Protein AF-A0AA88XKW1-F1 (afdb_monomer)

Secondary structure (DSSP, 8-state):
--TTTTT-----HHHHHHHHHHHHHHHHHHHT--S--SSSHHHHHHHHTT---HHHHHHHHHHHHHHHHHTT--TTS-HHHH--PPPPP---PPPPBTTB----TT-----S--GGGHHHHHHHHHTTHHHHHHHHHHHHT--SS---HHHHHHHHHHHHHHHHHHHH-------------GGG--TT--HHHHHHHHHHHHHHHHHHH---HHHHHHHHHHHHHHHHHHHHHHHHHHHHHHHHHHHHHHH-HHHHHHHHHHHHTTTTS----------

Organism: Pinctada imbricata (NCBI:txid66713)

Mean predicted aligned error: 20.84 Å

Radius of gyration: 34.59 Å; Cα contacts (8 Å, |Δi|>4): 105; chains: 1; bounding box: 61×64×106 Å

Structure (mmCIF, N/CA/C/O backbone):
data_AF-A0AA88XKW1-F1
#
_entry.id   AF-A0AA88XKW1-F1
#
loop_
_atom_site.group_PDB
_atom_site.id
_atom_site.type_symbol
_atom_site.label_atom_id
_atom_site.label_alt_id
_atom_site.label_comp_id
_atom_site.label_asym_id
_atom_site.label_entity_id
_atom_site.label_seq_id
_atom_site.pdbx_PDB_ins_code
_atom_site.Cartn_x
_atom_site.Cartn_y
_atom_site.Cartn_z
_atom_site.occupancy
_atom_site.B_iso_or_equiv
_atom_site.auth_seq_id
_atom_site.auth_comp_id
_atom_site.auth_asym_id
_atom_site.auth_atom_id
_atom_site.pdbx_PDB_model_num
ATOM 1 N N . MET A 1 1 ? -27.381 -17.416 17.153 1.00 61.06 1 MET A N 1
ATOM 2 C CA . MET A 1 1 ? -26.292 -16.484 16.759 1.00 61.06 1 MET A CA 1
ATOM 3 C C . MET A 1 1 ? -25.516 -16.943 15.525 1.00 61.06 1 MET A C 1
ATOM 5 O O . MET A 1 1 ? -24.968 -16.094 14.838 1.00 61.06 1 MET A O 1
ATOM 9 N N . GLU A 1 2 ? -25.459 -18.240 15.216 1.00 68.75 2 GLU A N 1
ATOM 10 C CA . GLU A 1 2 ? -24.625 -18.753 14.113 1.00 68.75 2 GLU A CA 1
ATOM 11 C C . GLU A 1 2 ? -25.193 -18.480 12.718 1.00 68.75 2 GLU A C 1
ATOM 13 O O . GLU A 1 2 ? -24.442 -18.118 11.818 1.00 68.75 2 GLU A O 1
ATOM 18 N N . TYR A 1 3 ? -26.519 -18.525 12.567 1.00 69.31 3 TYR A N 1
ATOM 19 C CA . TYR A 1 3 ? -27.210 -18.281 11.295 1.00 69.31 3 TYR A CA 1
ATOM 20 C C . TYR A 1 3 ? -26.879 -16.931 10.636 1.00 69.31 3 TYR A C 1
ATOM 22 O O . TYR A 1 3 ? -26.820 -16.841 9.416 1.00 69.31 3 TYR A O 1
ATOM 30 N N . GLY A 1 4 ? -26.626 -15.885 11.428 1.00 74.25 4 GLY A N 1
ATOM 31 C CA . GLY A 1 4 ? -26.275 -14.555 10.915 1.00 74.25 4 GLY A CA 1
ATOM 32 C C . GLY A 1 4 ? -24.773 -14.280 10.851 1.00 74.25 4 GLY A C 1
ATOM 33 O O . GLY A 1 4 ? -24.372 -13.210 10.402 1.00 74.25 4 GLY A O 1
ATOM 34 N N . ALA A 1 5 ? -23.926 -15.204 11.314 1.00 80.12 5 ALA A N 1
ATOM 35 C CA . ALA A 1 5 ? -22.510 -14.921 11.545 1.00 80.12 5 ALA A CA 1
ATOM 36 C C . ALA A 1 5 ? -21.686 -14.786 10.250 1.00 80.12 5 ALA A C 1
ATOM 38 O O . ALA A 1 5 ? -20.624 -14.161 10.248 1.00 80.12 5 ALA A O 1
ATOM 39 N N . THR A 1 6 ? -22.175 -15.345 9.141 1.00 79.56 6 THR A N 1
ATOM 40 C CA . THR A 1 6 ? -21.568 -15.191 7.812 1.00 79.56 6 THR A CA 1
ATOM 41 C C . THR A 1 6 ? -21.809 -13.801 7.226 1.00 79.56 6 THR A C 1
ATOM 43 O O . THR A 1 6 ? -20.896 -13.231 6.626 1.00 79.56 6 THR A O 1
ATOM 46 N N . ILE A 1 7 ? -23.005 -13.244 7.448 1.00 79.88 7 ILE A N 1
ATOM 47 C CA . ILE A 1 7 ? -23.429 -11.919 6.974 1.00 79.88 7 ILE A CA 1
ATOM 48 C C . ILE A 1 7 ? -22.860 -10.830 7.887 1.00 79.88 7 ILE A C 1
ATOM 50 O O . ILE A 1 7 ? -22.272 -9.855 7.422 1.00 79.88 7 ILE A O 1
ATOM 54 N N . TRP A 1 8 ? -22.993 -11.015 9.201 1.00 79.81 8 TRP A N 1
ATOM 55 C CA . TRP A 1 8 ? -22.565 -10.056 10.208 1.00 79.81 8 TRP A CA 1
ATOM 56 C C . TRP A 1 8 ? -21.315 -10.551 10.933 1.00 79.81 8 TRP A C 1
ATOM 58 O O . TRP A 1 8 ? -21.381 -11.159 12.005 1.00 79.81 8 TRP A O 1
ATOM 68 N N . ASN A 1 9 ? -20.151 -10.274 10.338 1.00 76.62 9 ASN A N 1
ATOM 69 C CA . ASN A 1 9 ? -18.878 -10.499 11.010 1.00 76.62 9 ASN A CA 1
ATOM 70 C C . ASN A 1 9 ? -18.223 -9.176 11.414 1.00 76.62 9 ASN A C 1
ATOM 72 O O . ASN A 1 9 ? -17.876 -8.342 10.575 1.00 76.62 9 ASN A O 1
ATOM 76 N N . LEU A 1 10 ? -18.037 -9.020 12.718 1.00 80.81 10 LEU A N 1
ATOM 77 C CA . LEU A 1 10 ? -17.364 -7.885 13.326 1.00 80.81 10 LEU A CA 1
ATOM 78 C C . LEU A 1 10 ? -15.866 -7.963 13.025 1.00 80.81 10 LEU A C 1
ATOM 80 O O . LEU A 1 10 ? -15.244 -9.005 13.202 1.00 80.81 10 LEU A O 1
ATOM 84 N N . TYR A 1 11 ? -15.286 -6.854 12.576 1.00 80.31 11 TYR A N 1
ATOM 85 C CA . TYR A 1 11 ? -13.862 -6.783 12.234 1.00 80.31 11 TYR A CA 1
ATOM 86 C C . TYR A 1 11 ? -12.989 -6.302 13.402 1.00 80.31 11 TYR A C 1
ATOM 88 O O . TYR A 1 11 ? -11.776 -6.506 13.394 1.00 80.31 11 TYR A O 1
ATOM 96 N N . LEU A 1 12 ? -13.583 -5.633 14.396 1.00 88.19 12 LEU A N 1
ATOM 97 C CA . LEU A 1 12 ? -12.867 -5.097 15.549 1.00 88.19 12 LEU A CA 1
ATOM 98 C C . LEU A 1 12 ? -12.678 -6.177 16.612 1.00 88.19 12 LEU A C 1
ATOM 100 O O . LEU A 1 12 ? -13.650 -6.747 17.110 1.00 88.19 12 LEU A O 1
ATOM 104 N N . LYS A 1 13 ? -11.424 -6.380 17.031 1.00 87.31 13 LYS A N 1
ATOM 105 C CA . LYS A 1 13 ? -11.063 -7.347 18.077 1.00 87.31 13 LYS A CA 1
ATOM 106 C C . LYS A 1 13 ? -11.846 -7.127 19.377 1.00 87.31 13 LYS A C 1
ATOM 108 O O . LYS A 1 13 ? -12.327 -8.085 19.968 1.00 87.31 13 LYS A O 1
ATOM 113 N N . GLY A 1 14 ? -12.057 -5.870 19.770 1.00 89.88 14 GLY A N 1
ATOM 114 C CA . GLY A 1 14 ? -12.808 -5.540 20.985 1.00 89.88 14 GLY A CA 1
ATOM 115 C C . GLY A 1 14 ? -14.266 -6.012 20.961 1.00 89.88 14 GLY A C 1
ATOM 116 O O . GLY A 1 14 ? -14.783 -6.444 21.988 1.00 89.88 14 GLY A O 1
ATOM 117 N N . ASP A 1 15 ? -14.933 -5.983 19.805 1.00 87.25 15 ASP A N 1
ATOM 118 C CA . ASP A 1 15 ? -16.321 -6.450 19.703 1.00 87.25 15 ASP A CA 1
ATOM 119 C C . ASP A 1 15 ? -16.406 -7.976 19.612 1.00 87.25 15 ASP A C 1
ATOM 121 O O . ASP A 1 15 ? -17.321 -8.576 20.178 1.00 87.25 15 ASP A O 1
ATOM 125 N N . ILE A 1 16 ? -15.410 -8.614 18.988 1.00 87.19 16 ILE A N 1
ATOM 126 C CA . ILE A 1 16 ? -15.243 -10.073 19.019 1.00 87.19 16 ILE A CA 1
ATOM 127 C C . ILE A 1 16 ? -15.091 -10.544 20.471 1.00 87.19 16 ILE A C 1
ATOM 129 O O . ILE A 1 16 ? -15.828 -11.421 20.914 1.00 87.19 16 ILE A O 1
ATOM 133 N N . GLU A 1 17 ? -14.216 -9.903 21.248 1.00 89.12 17 GLU A N 1
ATOM 134 C CA . GLU A 1 17 ? -13.997 -10.231 22.661 1.00 89.12 17 GLU A CA 1
ATOM 135 C C . GLU A 1 17 ? -15.257 -10.045 23.519 1.00 89.12 17 GLU A C 1
ATOM 137 O O . GLU A 1 17 ? -15.500 -10.830 24.438 1.00 89.12 17 GLU A O 1
ATOM 142 N N . LYS A 1 18 ? -16.091 -9.034 23.238 1.00 90.25 18 LYS A N 1
ATOM 143 C CA . LYS A 1 18 ? -17.381 -8.858 23.931 1.00 90.25 18 LYS A CA 1
ATOM 144 C C . LYS A 1 18 ? -18.318 -10.036 23.676 1.00 90.25 18 LYS A C 1
ATOM 146 O O . LYS A 1 18 ? -18.918 -10.541 24.624 1.00 90.25 18 LYS A O 1
ATOM 151 N N . LEU A 1 19 ? -18.431 -10.488 22.427 1.00 88.94 19 LEU A N 1
ATOM 152 C CA . LEU A 1 19 ? -19.257 -11.651 22.095 1.00 88.94 19 LEU A CA 1
ATOM 153 C C . LEU A 1 19 ? -18.695 -12.935 22.711 1.00 88.94 19 LEU A C 1
ATOM 155 O O . LEU A 1 19 ? -19.454 -13.729 23.268 1.00 88.94 19 LEU A O 1
ATOM 159 N N . GLU A 1 20 ? -17.374 -13.096 22.701 1.00 89.38 20 GLU A N 1
ATOM 160 C CA . GLU A 1 20 ? -16.694 -14.227 23.330 1.00 89.38 20 GLU A CA 1
ATOM 161 C C . GLU A 1 20 ? -16.963 -14.286 24.839 1.00 89.38 20 GLU A C 1
ATOM 163 O O . GLU A 1 20 ? -17.198 -15.353 25.406 1.00 89.38 20 GLU A O 1
ATOM 168 N N . LYS A 1 21 ? -17.003 -13.126 25.509 1.00 90.06 21 LYS A N 1
ATOM 169 C CA . LYS A 1 21 ? -17.357 -13.030 26.934 1.00 90.06 21 LYS A CA 1
ATOM 170 C C . LYS A 1 21 ? -18.779 -13.511 27.214 1.00 90.06 21 LYS A C 1
ATOM 172 O O . LYS A 1 21 ? -18.994 -14.137 28.250 1.00 90.06 21 LYS A O 1
ATOM 177 N N . ILE A 1 22 ? -19.736 -13.252 26.322 1.00 90.50 22 ILE A N 1
ATOM 178 C CA . ILE A 1 22 ? -21.114 -13.750 26.468 1.00 90.50 22 ILE A CA 1
ATOM 179 C C . ILE A 1 22 ? -21.129 -15.280 26.368 1.00 90.50 22 ILE A C 1
ATOM 181 O O . ILE A 1 22 ? -21.725 -15.940 27.216 1.00 90.50 22 ILE A O 1
ATOM 185 N N . GLN A 1 23 ? -20.407 -15.854 25.401 1.00 89.00 23 GLN A N 1
ATOM 186 C CA . GLN A 1 23 ? -20.296 -17.312 25.263 1.00 89.00 23 GLN A CA 1
ATOM 187 C C . GLN A 1 23 ? -19.603 -17.958 26.464 1.00 89.00 23 GLN A C 1
ATOM 189 O O . GLN A 1 23 ? -20.076 -18.963 26.983 1.00 89.00 23 GLN A O 1
ATOM 194 N N . ASN A 1 24 ? -18.548 -17.331 26.984 1.00 90.31 24 ASN A N 1
ATOM 195 C CA . ASN A 1 24 ? -17.873 -17.788 28.197 1.00 90.31 24 ASN A CA 1
ATOM 196 C C . ASN A 1 24 ? -18.794 -17.805 29.418 1.00 90.31 24 ASN A C 1
ATOM 198 O O . ASN A 1 24 ? -18.699 -18.707 30.247 1.00 90.31 24 ASN A O 1
ATOM 202 N N . ARG A 1 25 ? -19.702 -16.830 29.539 1.00 90.44 25 ARG A N 1
ATOM 203 C CA . ARG A 1 25 ? -20.718 -16.834 30.601 1.00 90.44 25 ARG A CA 1
ATOM 204 C C . ARG A 1 25 ? -21.699 -17.992 30.429 1.00 90.44 25 ARG A C 1
ATOM 206 O O . ARG A 1 25 ? -22.016 -18.639 31.419 1.00 90.44 25 ARG A O 1
ATOM 213 N N . ALA A 1 26 ? -22.121 -18.287 29.200 1.00 91.31 26 ALA A N 1
ATOM 214 C CA . ALA A 1 26 ? -22.990 -19.428 28.916 1.00 91.31 26 ALA A CA 1
ATOM 215 C C . ALA A 1 26 ? -22.309 -20.772 29.237 1.00 91.31 26 ALA A C 1
ATOM 217 O O . ALA A 1 26 ? -22.907 -21.622 29.885 1.00 91.31 26 ALA A O 1
ATOM 218 N N . ILE A 1 27 ? -21.032 -20.938 28.880 1.00 91.50 27 ILE A N 1
ATOM 219 C CA . ILE A 1 27 ? -20.244 -22.138 29.214 1.00 91.50 27 ILE A CA 1
ATOM 220 C C . ILE A 1 27 ? -20.159 -22.337 30.731 1.00 91.50 27 ILE A C 1
ATOM 222 O O . ILE A 1 27 ? -20.404 -23.432 31.236 1.00 91.50 27 ILE A O 1
ATOM 226 N N . ARG A 1 28 ? -19.872 -21.262 31.472 1.00 91.25 28 ARG A N 1
ATOM 227 C CA . ARG A 1 28 ? -19.850 -21.294 32.942 1.00 91.25 28 ARG A CA 1
ATOM 228 C C . ARG A 1 28 ? -21.207 -21.631 33.537 1.00 91.25 28 ARG A C 1
ATOM 230 O O . ARG A 1 28 ? -21.264 -22.369 34.514 1.00 91.25 28 ARG A O 1
ATOM 237 N N . PHE A 1 29 ? -22.278 -21.122 32.934 1.00 93.12 29 PHE A N 1
ATOM 238 C CA . PHE A 1 29 ? -23.638 -21.442 33.340 1.00 93.12 29 PHE A CA 1
ATOM 239 C C . PHE A 1 29 ? -23.932 -22.940 33.186 1.00 93.12 29 PHE A C 1
ATOM 241 O O . PHE A 1 29 ? -24.401 -23.569 34.131 1.00 93.12 29 PHE A O 1
ATOM 248 N N . ILE A 1 30 ? -23.560 -23.531 32.046 1.00 92.62 30 ILE A N 1
ATOM 249 C CA . ILE A 1 30 ? -23.731 -24.965 31.769 1.00 92.62 30 ILE A CA 1
ATOM 250 C C . ILE A 1 30 ? -22.926 -25.823 32.756 1.00 92.62 30 ILE A C 1
ATOM 252 O O . ILE A 1 30 ? -23.466 -26.755 33.346 1.00 92.62 30 ILE A O 1
ATOM 256 N N . LYS A 1 31 ? -21.646 -25.495 32.979 1.00 91.12 31 LYS A N 1
ATOM 257 C CA . LYS A 1 31 ? -20.762 -26.238 33.899 1.00 91.12 31 LYS A CA 1
ATOM 258 C C . LYS A 1 31 ? -20.988 -25.905 35.381 1.00 91.12 31 LYS A C 1
ATOM 260 O O . LYS A 1 31 ? -20.351 -26.512 36.235 1.00 91.12 31 LYS A O 1
ATOM 265 N N . LYS A 1 32 ? -21.882 -24.956 35.690 1.00 91.25 32 LYS A N 1
ATOM 266 C CA . LYS A 1 32 ? -22.181 -24.442 37.040 1.00 91.25 32 LYS A CA 1
ATOM 267 C C . LYS A 1 32 ? -20.948 -23.949 37.822 1.00 91.25 32 LYS A C 1
ATOM 269 O O . LYS A 1 32 ? -20.984 -23.893 39.050 1.00 91.25 32 LYS A O 1
ATOM 274 N N . ASP A 1 33 ? -19.878 -23.543 37.135 1.00 86.81 33 ASP A N 1
ATOM 275 C CA . ASP A 1 33 ? -18.658 -23.017 37.762 1.00 86.81 33 ASP A CA 1
ATOM 276 C C . ASP A 1 33 ? -18.509 -21.503 37.555 1.00 86.81 33 ASP A C 1
ATOM 278 O O . ASP A 1 33 ? -18.073 -20.994 36.511 1.00 86.81 33 ASP A O 1
ATOM 282 N N . TYR A 1 34 ? -18.833 -20.782 38.625 1.00 86.75 34 TYR A N 1
ATOM 283 C CA . TYR A 1 34 ? -18.784 -19.323 38.702 1.00 86.75 34 TYR A CA 1
ATOM 284 C C . TYR A 1 34 ? -17.605 -18.795 39.525 1.00 86.75 34 TYR A C 1
ATOM 286 O O . TYR A 1 34 ? -17.381 -17.583 39.562 1.00 86.75 34 TYR A O 1
ATOM 294 N N . LYS A 1 35 ? -16.867 -19.676 40.212 1.00 82.12 35 LYS A N 1
ATOM 295 C CA . LYS A 1 35 ? -15.844 -19.282 41.193 1.00 82.12 35 LYS A CA 1
ATOM 296 C C . LYS A 1 35 ? -14.444 -19.265 40.588 1.00 82.12 35 LYS A C 1
ATOM 298 O O . LYS A 1 35 ? -13.619 -18.451 41.000 1.00 82.12 35 LYS A O 1
ATOM 303 N N . SER A 1 36 ? -14.175 -20.101 39.587 1.00 81.12 36 SER A N 1
ATOM 304 C CA . SER A 1 36 ? -12.850 -20.188 38.970 1.00 81.12 36 SER A CA 1
ATOM 305 C C . SER A 1 36 ? -12.505 -18.932 38.149 1.00 81.12 36 SER A C 1
ATOM 307 O O . SER A 1 36 ? -12.990 -18.724 37.035 1.00 81.12 36 SER A O 1
ATOM 309 N N . ARG A 1 37 ? -11.647 -18.058 38.693 1.00 75.75 37 ARG A N 1
ATOM 310 C CA . ARG A 1 37 ? -11.187 -16.819 38.022 1.00 75.75 37 ARG A CA 1
ATOM 311 C C . ARG A 1 37 ? -9.784 -16.898 37.418 1.00 75.75 37 ARG A C 1
ATOM 313 O O . ARG A 1 37 ? -9.372 -15.959 36.743 1.00 75.75 37 ARG A O 1
ATOM 320 N N . ASN A 1 38 ? -9.079 -18.005 37.622 1.00 76.94 38 ASN A N 1
ATOM 321 C CA . ASN A 1 38 ? -7.738 -18.208 37.078 1.00 76.94 38 ASN A CA 1
ATOM 322 C C . ASN A 1 38 ? -7.776 -18.285 35.537 1.00 76.94 38 ASN A C 1
ATOM 324 O O . ASN A 1 38 ? -8.815 -18.634 34.975 1.00 76.94 38 ASN A O 1
ATOM 328 N N . PRO A 1 39 ? -6.682 -17.964 34.827 1.00 72.25 39 PRO A N 1
ATOM 329 C CA . PRO A 1 39 ? -6.566 -18.255 33.399 1.00 72.25 39 PRO A CA 1
ATOM 330 C C . PRO A 1 39 ? -6.519 -19.780 33.174 1.00 72.25 39 PRO A C 1
ATOM 332 O O . PRO A 1 39 ? -5.786 -20.474 33.870 1.00 72.25 39 PRO A O 1
ATOM 335 N N . GLY A 1 40 ? -7.315 -20.317 32.234 1.00 78.31 40 GLY A N 1
ATOM 336 C CA . GLY A 1 40 ? -7.318 -21.755 31.874 1.00 78.31 40 GLY A CA 1
ATOM 337 C C . GLY A 1 40 ? -8.605 -22.582 32.119 1.00 78.31 40 GLY A C 1
ATOM 338 O O . GLY A 1 40 ? -8.947 -23.395 31.259 1.00 78.31 40 GLY A O 1
ATOM 339 N N . PRO A 1 41 ? -9.408 -22.367 33.180 1.00 83.50 41 PRO A N 1
ATOM 340 C CA . PRO A 1 41 ? -10.642 -23.123 33.429 1.00 83.50 41 PRO A CA 1
ATOM 341 C C . PRO A 1 41 ? -11.664 -22.996 32.298 1.00 83.50 41 PRO A C 1
ATOM 343 O O . PRO A 1 41 ? -12.366 -23.939 31.966 1.00 83.50 41 PRO A O 1
ATOM 346 N N . ILE A 1 42 ? -11.735 -21.832 31.647 1.00 85.88 42 ILE A N 1
ATOM 347 C CA . ILE A 1 42 ? -12.662 -21.650 30.527 1.00 85.88 42 ILE A CA 1
ATOM 348 C C . ILE A 1 42 ? -12.251 -22.482 29.305 1.00 85.88 42 ILE A C 1
ATOM 350 O O . ILE A 1 42 ? -13.109 -22.949 28.563 1.00 85.88 42 ILE A O 1
ATOM 354 N N . THR A 1 43 ? -10.946 -22.681 29.092 1.00 87.25 43 THR A N 1
ATOM 355 C CA . THR A 1 43 ? -10.438 -23.476 27.971 1.00 87.25 43 THR A CA 1
ATOM 356 C C . THR A 1 43 ? -10.622 -24.969 28.206 1.00 87.25 43 THR A C 1
ATOM 358 O O . THR A 1 43 ? -10.928 -25.674 27.251 1.00 87.25 43 THR A O 1
ATOM 361 N N . SER A 1 44 ? -10.513 -25.452 29.451 1.00 88.62 44 SER A N 1
ATOM 362 C CA . SER A 1 44 ? -10.863 -26.840 29.775 1.00 88.62 44 SER A CA 1
ATOM 363 C C . SER A 1 44 ? -12.366 -27.068 29.639 1.00 88.62 44 SER A C 1
ATOM 365 O O . SER A 1 44 ? -12.769 -27.961 28.909 1.00 88.62 44 SER A O 1
ATOM 367 N N . MET A 1 45 ? -13.202 -26.180 30.195 1.00 90.62 45 MET A N 1
ATOM 368 C CA . MET A 1 45 ? -14.662 -26.281 30.059 1.00 90.62 45 MET A CA 1
ATOM 369 C C . MET A 1 45 ? -15.128 -26.302 28.601 1.00 90.62 45 MET A C 1
ATOM 371 O O . MET A 1 45 ? -16.090 -26.991 28.284 1.00 90.62 45 MET A O 1
ATOM 375 N N . ARG A 1 46 ? -14.463 -25.547 27.717 1.00 89.94 46 ARG A N 1
ATOM 376 C CA . ARG A 1 46 ? -14.738 -25.582 26.274 1.00 89.94 46 ARG A CA 1
ATOM 377 C C . ARG A 1 46 ? -14.405 -26.919 25.645 1.00 89.94 46 ARG A C 1
ATOM 379 O O . ARG A 1 46 ? -15.208 -27.401 24.857 1.00 89.94 46 ARG A O 1
ATOM 386 N N . LYS A 1 47 ? -13.239 -27.484 25.976 1.00 89.88 47 LYS A N 1
ATOM 387 C CA . LYS A 1 47 ? -12.826 -28.803 25.485 1.00 89.88 47 LYS A CA 1
ATOM 388 C C . LYS A 1 47 ? -13.794 -29.881 25.957 1.00 89.88 47 LYS A C 1
ATOM 390 O O . LYS A 1 47 ? -14.233 -30.675 25.143 1.00 89.88 47 LYS A O 1
ATOM 395 N N . ASP A 1 48 ? -14.205 -29.833 27.222 1.00 92.00 48 ASP A N 1
ATOM 396 C CA . ASP A 1 48 ? -15.173 -30.782 27.780 1.00 92.00 48 ASP A CA 1
ATOM 397 C C . ASP A 1 48 ? -16.572 -30.674 27.154 1.00 92.00 48 ASP A C 1
ATOM 399 O O . ASP A 1 48 ? -17.380 -31.584 27.302 1.00 92.00 48 ASP A O 1
ATOM 403 N N . LEU A 1 49 ? -16.911 -29.519 26.572 1.00 91.25 49 LEU A N 1
ATOM 404 C CA . LEU A 1 49 ? -18.174 -29.291 25.863 1.00 91.25 49 LEU A CA 1
ATOM 405 C C . LEU A 1 49 ? -18.024 -29.447 24.345 1.00 91.25 49 LEU A C 1
ATOM 407 O O . LEU A 1 49 ? -18.998 -29.216 23.634 1.00 91.25 49 LEU A O 1
ATOM 411 N N . GLU A 1 50 ? -16.822 -29.768 23.855 1.00 90.75 50 GLU A N 1
ATOM 412 C CA . GLU A 1 50 ? -16.495 -29.838 22.424 1.00 90.75 50 GLU A CA 1
ATOM 413 C C . GLU A 1 50 ? -16.882 -28.554 21.665 1.00 90.75 50 GLU A C 1
ATOM 415 O O . GLU A 1 50 ? -17.280 -28.562 20.502 1.00 90.75 50 GLU A O 1
ATOM 420 N N . THR A 1 51 ? -16.784 -27.407 22.346 1.00 87.44 51 THR A N 1
ATOM 421 C CA . THR A 1 51 ? -17.130 -26.104 21.771 1.00 87.44 51 THR A CA 1
ATOM 422 C C . THR A 1 51 ? -15.885 -25.334 21.359 1.00 87.44 51 THR A C 1
ATOM 424 O O . THR A 1 51 ? -15.158 -24.802 22.207 1.00 87.44 51 THR A O 1
ATOM 427 N N . ASP A 1 52 ? -15.699 -25.194 20.052 1.00 87.81 52 ASP A N 1
ATOM 428 C CA . ASP A 1 52 ? -14.644 -24.361 19.481 1.00 87.81 52 ASP A CA 1
ATOM 429 C C . ASP A 1 52 ? -14.858 -22.860 19.778 1.00 87.81 52 ASP A C 1
ATOM 431 O O . ASP A 1 52 ? -15.998 -22.390 19.949 1.00 87.81 52 ASP A O 1
ATOM 435 N N . PRO A 1 53 ? -13.778 -22.056 19.797 1.00 87.62 53 PRO A N 1
ATOM 436 C CA . PRO A 1 53 ? -13.862 -20.602 19.854 1.00 87.62 53 PRO A CA 1
ATOM 437 C C . PRO A 1 53 ? -14.790 -20.010 18.791 1.00 87.62 53 PRO A C 1
ATOM 439 O O . PRO A 1 53 ? -14.893 -20.509 17.669 1.00 87.62 53 PRO A O 1
ATOM 442 N N . LEU A 1 54 ? -15.455 -18.897 19.117 1.00 86.50 54 LEU A N 1
ATOM 443 C CA . LEU A 1 54 ? -16.388 -18.253 18.184 1.00 86.50 54 LEU A CA 1
ATOM 444 C C . LEU A 1 54 ? -15.721 -17.864 16.867 1.00 86.50 54 LEU A C 1
ATOM 446 O O . LEU A 1 54 ? -16.347 -17.940 15.813 1.00 86.50 54 LEU A O 1
ATOM 450 N N . GLU A 1 55 ? -14.472 -17.415 16.931 1.00 86.19 55 GLU A N 1
ATOM 451 C CA . GLU A 1 55 ? -13.705 -17.010 15.758 1.00 86.19 55 GLU A CA 1
ATOM 452 C C . GLU A 1 55 ? -13.466 -18.183 14.801 1.00 86.19 55 GLU A C 1
ATOM 454 O O . GLU A 1 55 ? -13.697 -18.051 13.596 1.00 86.19 55 GLU A O 1
ATOM 459 N N . GLU A 1 56 ? -13.090 -19.344 15.335 1.00 88.50 56 GLU A N 1
ATOM 460 C CA . GLU A 1 56 ? -12.866 -20.563 14.555 1.00 88.50 56 GLU A CA 1
ATOM 461 C C . GLU A 1 56 ? -14.170 -21.037 13.918 1.00 88.50 56 GLU A C 1
ATOM 463 O O . GLU A 1 56 ? -14.245 -21.168 12.696 1.00 88.50 56 GLU A O 1
ATOM 468 N N . ARG A 1 57 ? -15.252 -21.135 14.700 1.00 88.50 57 ARG A N 1
ATOM 469 C CA . ARG A 1 57 ? -16.578 -21.511 14.179 1.00 88.50 57 ARG A CA 1
ATOM 470 C C . ARG A 1 57 ? -17.061 -20.567 13.080 1.00 88.50 57 ARG A C 1
ATOM 472 O O . ARG A 1 57 ? -17.595 -21.005 12.063 1.00 88.50 57 ARG A O 1
ATOM 479 N N . ARG A 1 58 ? -16.835 -19.259 13.231 1.00 88.00 58 ARG A N 1
ATOM 480 C CA . ARG A 1 58 ? -17.167 -18.256 12.202 1.00 88.00 58 ARG A CA 1
ATOM 481 C C . ARG A 1 58 ? -16.321 -18.399 10.946 1.00 88.00 58 ARG A C 1
ATOM 483 O O . ARG A 1 58 ? -16.824 -18.163 9.846 1.00 88.00 58 ARG A O 1
ATOM 490 N N . THR A 1 59 ? -15.054 -18.757 11.103 1.00 89.50 59 THR A N 1
ATOM 491 C CA . THR A 1 59 ? -14.147 -19.017 9.984 1.00 89.50 59 THR A CA 1
ATOM 492 C C . THR A 1 59 ? -14.611 -20.242 9.205 1.00 89.50 59 THR A C 1
ATOM 494 O O . THR A 1 59 ? -14.782 -20.148 7.989 1.00 89.50 59 THR A O 1
ATOM 497 N N . SER A 1 60 ? -14.948 -21.330 9.900 1.00 91.50 60 SER A N 1
ATOM 498 C CA . SER A 1 60 ? -15.525 -22.534 9.297 1.00 91.50 60 SER A CA 1
ATOM 499 C C . SER A 1 60 ? -16.833 -22.231 8.566 1.00 91.50 60 SER A C 1
ATOM 501 O O . SER A 1 60 ? -16.975 -22.575 7.396 1.00 91.50 60 SER A O 1
ATOM 503 N N . LEU A 1 61 ? -17.760 -21.493 9.187 1.00 90.69 61 LEU A N 1
ATOM 504 C CA . LEU A 1 61 ? -19.025 -21.101 8.549 1.00 90.69 61 LEU A CA 1
ATOM 505 C C . LEU A 1 61 ? -18.819 -20.269 7.277 1.00 90.69 61 LEU A C 1
ATOM 507 O O . LEU A 1 61 ? -19.524 -20.463 6.287 1.00 90.69 61 LEU A O 1
ATOM 511 N N . ARG A 1 62 ? -17.851 -19.346 7.278 1.00 90.50 62 ARG A N 1
ATOM 512 C CA . ARG A 1 62 ? -17.503 -18.555 6.087 1.00 90.50 62 ARG A CA 1
ATOM 513 C C . ARG A 1 62 ? -16.924 -19.415 4.974 1.00 90.50 62 ARG A C 1
ATOM 515 O O . ARG A 1 62 ? -17.272 -19.198 3.817 1.00 90.50 62 ARG A O 1
ATOM 522 N N . LEU A 1 63 ? -16.063 -20.367 5.319 1.00 91.75 63 LEU A N 1
ATOM 523 C CA . LEU A 1 63 ? -15.468 -21.287 4.358 1.00 91.75 63 LEU A CA 1
ATOM 524 C C . LEU A 1 63 ? -16.534 -22.198 3.739 1.00 91.75 63 LEU A C 1
ATOM 526 O O . LEU A 1 63 ? -16.596 -22.324 2.520 1.00 91.75 63 LEU A O 1
ATOM 530 N N . ILE A 1 64 ? -17.433 -22.739 4.564 1.00 92.38 64 ILE A N 1
ATOM 531 C CA . ILE A 1 64 ? -18.581 -23.534 4.112 1.00 92.38 64 ILE A CA 1
ATOM 532 C C . ILE A 1 64 ? -19.476 -22.706 3.186 1.00 92.38 64 ILE A C 1
ATOM 534 O O . ILE A 1 64 ? -19.878 -23.192 2.133 1.00 92.38 64 ILE A O 1
ATOM 538 N N . LEU A 1 65 ? -19.779 -21.451 3.539 1.00 91.00 65 LEU A N 1
ATOM 539 C CA . LEU A 1 65 ? -20.566 -20.575 2.671 1.00 91.00 65 LEU A CA 1
ATOM 540 C C . LEU A 1 65 ? -19.858 -20.334 1.335 1.00 91.00 65 LEU A C 1
ATOM 542 O O . LEU A 1 65 ? -20.493 -20.439 0.293 1.00 91.00 65 LEU A O 1
ATOM 546 N N . MET A 1 66 ? -18.557 -20.036 1.354 1.00 90.38 66 MET A N 1
ATOM 547 C CA . MET A 1 66 ? -17.775 -19.826 0.136 1.00 90.38 66 MET A CA 1
ATOM 548 C C . MET A 1 66 ? -17.792 -21.066 -0.763 1.00 90.38 66 MET A C 1
ATOM 550 O O . MET A 1 66 ? -18.016 -20.929 -1.961 1.00 90.38 66 MET A O 1
ATOM 554 N N . TYR A 1 67 ? -17.612 -22.257 -0.191 1.00 92.94 67 TYR A N 1
ATOM 555 C CA . TYR A 1 67 ? -17.716 -23.521 -0.918 1.00 92.94 67 TYR A CA 1
ATOM 556 C C . TYR A 1 67 ? -19.098 -23.686 -1.561 1.00 92.94 67 TYR A C 1
ATOM 558 O O . TYR A 1 67 ? -19.198 -23.876 -2.769 1.00 92.94 67 TYR A O 1
ATOM 566 N N . LYS A 1 68 ? -20.174 -23.498 -0.787 1.00 92.38 68 LYS A N 1
ATOM 567 C CA . LYS A 1 68 ? -21.549 -23.581 -1.302 1.00 92.38 68 LYS A CA 1
ATOM 568 C C . LYS A 1 68 ? -21.840 -22.559 -2.402 1.00 92.38 68 LYS A C 1
ATOM 570 O O . LYS A 1 68 ? -22.602 -22.860 -3.313 1.00 92.38 68 LYS A O 1
ATOM 575 N N . VAL A 1 69 ? -21.256 -21.362 -2.317 1.00 92.25 69 VAL A N 1
ATOM 576 C CA . VAL A 1 69 ? -21.339 -20.357 -3.383 1.00 92.25 69 VAL A CA 1
ATOM 577 C C . VAL A 1 69 ? -20.654 -20.886 -4.636 1.00 92.25 69 VAL A C 1
ATOM 579 O O . VAL A 1 69 ? -21.301 -20.921 -5.670 1.00 92.25 69 VAL A O 1
ATOM 582 N N . VAL A 1 70 ? -19.398 -21.341 -4.546 1.00 91.06 70 VAL A N 1
ATOM 583 C CA . VAL A 1 70 ? -18.617 -21.850 -5.692 1.00 91.06 70 VAL A CA 1
ATOM 584 C C . VAL A 1 70 ? -19.319 -23.008 -6.404 1.00 91.06 70 VAL A C 1
ATOM 586 O O . VAL A 1 70 ? -19.391 -22.991 -7.629 1.00 91.06 70 VAL A O 1
ATOM 589 N N . GLU A 1 71 ? -19.884 -23.951 -5.652 1.00 91.62 71 GLU A N 1
ATOM 590 C CA . GLU A 1 71 ? -20.647 -25.090 -6.191 1.00 91.62 71 GLU A CA 1
ATOM 591 C C . GLU A 1 71 ? -22.043 -24.703 -6.716 1.00 91.62 71 GLU A C 1
ATOM 593 O O . GLU A 1 71 ? -22.769 -25.539 -7.245 1.00 91.62 71 GLU A O 1
ATOM 598 N N . GLY A 1 72 ? -22.468 -23.446 -6.554 1.00 88.81 72 GLY A N 1
ATOM 599 C CA . GLY A 1 72 ? -23.785 -22.984 -6.999 1.00 88.81 72 GLY A CA 1
ATOM 600 C C . GLY A 1 72 ? -24.957 -23.476 -6.140 1.00 88.81 72 GLY A C 1
ATOM 601 O O . GLY A 1 72 ? -26.109 -23.312 -6.531 1.00 88.81 72 GLY A O 1
ATOM 602 N N . LEU A 1 73 ? -24.697 -24.018 -4.945 1.00 91.44 73 LEU A N 1
ATOM 603 C CA . LEU A 1 73 ? -25.722 -24.484 -3.996 1.00 91.44 73 LEU A CA 1
ATOM 604 C C . LEU A 1 73 ? -26.505 -23.333 -3.339 1.00 91.44 73 LEU A C 1
ATOM 606 O O . LEU A 1 73 ? -27.487 -23.566 -2.635 1.00 91.44 73 LEU A O 1
ATOM 610 N N . VAL A 1 74 ? -26.060 -22.088 -3.530 1.00 89.44 74 VAL A N 1
ATOM 611 C CA . VAL A 1 74 ? -26.735 -20.877 -3.048 1.00 89.44 74 VAL A CA 1
ATOM 612 C C . VAL A 1 74 ? -27.149 -20.027 -4.254 1.00 89.44 74 VAL A C 1
ATOM 614 O O . VAL A 1 74 ? -26.377 -19.170 -4.685 1.00 89.44 74 VAL A O 1
ATOM 617 N N . PRO A 1 75 ? -28.365 -20.219 -4.804 1.00 85.12 75 PRO A N 1
ATOM 618 C CA . PRO A 1 75 ? -28.795 -19.544 -6.033 1.00 85.12 75 PRO A CA 1
ATOM 619 C C . PRO A 1 75 ? -28.886 -18.017 -5.887 1.00 85.12 75 PRO A C 1
ATOM 621 O O . PRO A 1 75 ? -28.749 -17.287 -6.864 1.00 85.12 75 PRO A O 1
ATOM 624 N N . SER A 1 76 ? -29.060 -17.514 -4.661 1.00 86.88 76 SER A N 1
ATOM 625 C CA . SER A 1 76 ? -29.080 -16.078 -4.363 1.00 86.88 76 SER A CA 1
ATOM 626 C C . SER A 1 76 ? -27.705 -15.400 -4.443 1.00 86.88 76 SER A C 1
ATOM 628 O O . SER A 1 76 ? -27.633 -14.172 -4.444 1.00 86.88 76 SER A O 1
ATOM 630 N N . LEU A 1 77 ? -26.611 -16.168 -4.515 1.00 87.38 77 LEU A N 1
ATOM 631 C CA . LEU A 1 77 ? -25.238 -15.666 -4.563 1.00 87.38 77 LEU A CA 1
ATOM 632 C C . LEU A 1 77 ? -24.484 -16.268 -5.762 1.00 87.38 77 LEU A C 1
ATOM 634 O O . LEU A 1 77 ? -23.703 -17.202 -5.582 1.00 87.38 77 LEU A O 1
ATOM 638 N N . PRO A 1 78 ? -24.668 -15.743 -6.988 1.00 86.94 78 PRO A N 1
ATOM 639 C CA . PRO A 1 78 ? -23.974 -16.275 -8.155 1.00 86.94 78 PRO A CA 1
ATOM 640 C C . PRO A 1 78 ? -22.442 -16.103 -8.043 1.00 86.94 78 PRO A C 1
ATOM 642 O O . PRO A 1 78 ? -21.966 -14.995 -7.776 1.00 86.94 78 PRO A O 1
ATOM 645 N N . PRO A 1 79 ? -21.629 -17.151 -8.300 1.00 86.81 79 PRO A N 1
ATOM 646 C CA . PRO A 1 79 ? -20.166 -17.078 -8.224 1.00 86.81 79 PRO A CA 1
ATOM 647 C C . PRO A 1 79 ? -19.580 -15.927 -9.033 1.00 86.81 79 PRO A C 1
ATOM 649 O O . PRO A 1 79 ? -18.759 -15.165 -8.534 1.00 86.81 79 PRO A O 1
ATOM 652 N N . ASN A 1 80 ? -20.044 -15.763 -10.271 1.00 85.12 80 ASN A N 1
ATOM 653 C CA . ASN A 1 80 ? -19.456 -14.832 -11.231 1.00 85.12 80 ASN A CA 1
ATOM 654 C C . ASN A 1 80 ? -19.670 -13.353 -10.867 1.00 85.12 80 ASN A C 1
ATOM 656 O O . ASN A 1 80 ? -18.916 -12.501 -11.336 1.00 85.12 80 ASN A O 1
ATOM 660 N N . SER A 1 81 ? -20.665 -13.021 -10.034 1.00 87.44 81 SER A N 1
ATOM 661 C CA . SER A 1 81 ? -20.882 -11.636 -9.591 1.00 87.44 81 SER A CA 1
ATOM 662 C C . SER A 1 81 ? -19.981 -11.245 -8.419 1.00 87.44 81 SER A C 1
ATOM 664 O O . SER A 1 81 ? -19.613 -10.075 -8.295 1.00 87.44 81 SER A O 1
ATOM 666 N N . PHE A 1 82 ? -19.608 -12.203 -7.565 1.00 83.38 82 PHE A N 1
ATOM 667 C CA . PHE A 1 82 ? -18.901 -11.932 -6.308 1.00 83.38 82 PHE A CA 1
ATOM 668 C C . PHE A 1 82 ? -17.455 -12.438 -6.283 1.00 83.38 82 PHE A C 1
ATOM 670 O O . PHE A 1 82 ? -16.602 -11.826 -5.636 1.00 83.38 82 PHE A O 1
ATOM 677 N N . LEU A 1 83 ? -17.151 -13.518 -6.998 1.00 87.75 83 LEU A N 1
ATOM 678 C CA . LEU A 1 83 ? -15.825 -14.114 -7.076 1.00 87.75 83 LEU A CA 1
ATOM 679 C C . LEU A 1 83 ? -15.120 -13.646 -8.348 1.00 87.75 83 LEU A C 1
ATOM 681 O O . LEU A 1 83 ? -15.665 -13.659 -9.447 1.00 87.75 83 LEU A O 1
ATOM 685 N N . LYS A 1 84 ? -13.865 -13.227 -8.193 1.00 84.69 84 LYS A N 1
ATOM 686 C CA . LYS A 1 84 ? -12.976 -12.912 -9.312 1.00 84.69 84 LYS A CA 1
ATOM 687 C C . LYS A 1 84 ? -11.799 -13.857 -9.241 1.00 84.69 84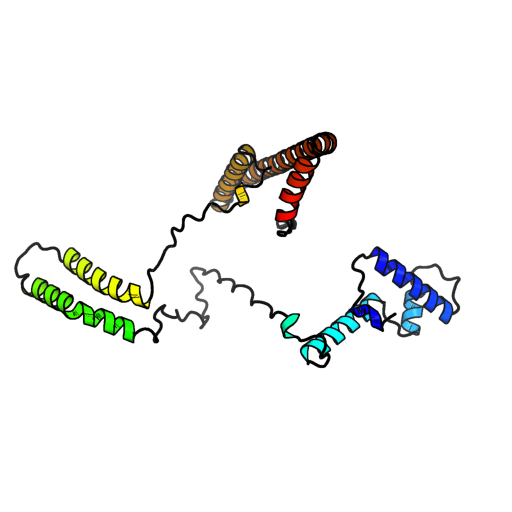 LYS A C 1
ATOM 689 O O . LYS A 1 84 ? -11.147 -13.932 -8.200 1.00 84.69 84 LYS A O 1
ATOM 694 N N . TYR A 1 85 ? -11.498 -14.527 -10.349 1.00 79.25 85 TYR A N 1
ATOM 695 C CA . TYR A 1 85 ? -10.280 -15.318 -10.447 1.00 79.25 85 TYR A CA 1
ATOM 696 C C . TYR A 1 85 ? -9.072 -14.445 -10.110 1.00 79.25 85 TYR A C 1
ATOM 698 O O . TYR A 1 85 ? -8.937 -13.308 -10.585 1.00 79.25 85 TYR A O 1
ATOM 706 N N . ALA A 1 86 ? -8.197 -14.969 -9.254 1.00 77.69 86 ALA A N 1
ATOM 707 C CA . ALA A 1 86 ? -6.947 -14.304 -8.953 1.00 77.69 86 ALA A CA 1
ATOM 708 C C . ALA A 1 86 ? -6.156 -14.173 -10.259 1.00 77.69 86 ALA A C 1
ATOM 710 O O . ALA A 1 86 ? -5.824 -15.168 -10.898 1.00 77.69 86 ALA A O 1
ATOM 711 N N . LYS A 1 87 ? -5.848 -12.937 -10.666 1.00 70.62 87 LYS A N 1
ATOM 712 C CA . LYS A 1 87 ? -4.921 -12.716 -11.778 1.00 70.62 87 LYS A CA 1
ATOM 713 C C . LYS A 1 87 ? -3.604 -13.390 -11.407 1.00 70.62 87 LYS A C 1
ATOM 715 O O . LYS A 1 87 ? -3.048 -13.082 -10.349 1.00 70.62 87 LYS A O 1
ATOM 720 N N . THR A 1 88 ? -3.102 -14.277 -12.264 1.00 66.94 88 THR A N 1
ATOM 721 C CA . THR A 1 88 ? -1.745 -14.815 -12.142 1.00 66.94 88 THR A CA 1
ATOM 722 C C . THR A 1 88 ? -0.801 -13.640 -11.930 1.00 66.94 88 THR A C 1
ATOM 724 O O . THR A 1 88 ? -0.772 -12.709 -12.744 1.00 66.94 88 THR A O 1
ATOM 727 N N . LYS A 1 89 ? -0.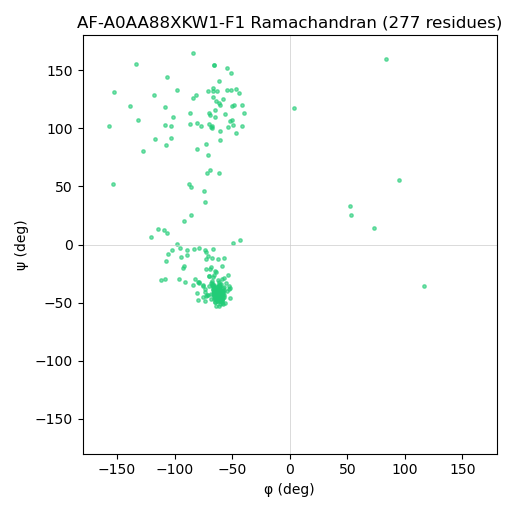089 -13.627 -10.795 1.00 60.69 89 LYS A N 1
ATOM 728 C CA . LYS A 1 89 ? 0.907 -12.588 -10.513 1.00 60.69 89 LYS A CA 1
ATOM 729 C C . LYS A 1 89 ? 1.830 -12.519 -11.727 1.00 60.69 89 LYS A C 1
ATOM 731 O O . LYS A 1 89 ? 2.246 -13.559 -12.229 1.00 60.69 89 LYS A O 1
ATOM 736 N N . SER A 1 90 ? 2.098 -11.307 -12.213 1.00 57.16 90 SER A N 1
ATOM 737 C CA . SER A 1 90 ? 3.017 -11.061 -13.327 1.00 57.16 90 SER A CA 1
ATOM 738 C C . SER A 1 90 ? 4.255 -11.939 -13.168 1.00 57.16 90 SER A C 1
ATOM 740 O O . SER A 1 90 ? 4.922 -11.836 -12.134 1.00 57.16 90 SER A O 1
ATOM 742 N N . GLN A 1 91 ? 4.518 -12.805 -14.151 1.00 59.28 91 GLN A N 1
ATOM 743 C CA . GLN A 1 91 ? 5.675 -13.693 -14.147 1.00 59.28 91 GLN A CA 1
ATOM 744 C C . GLN A 1 91 ? 6.928 -12.862 -13.853 1.00 59.28 91 GLN A C 1
ATOM 746 O O . GLN A 1 91 ? 7.237 -11.897 -14.559 1.00 59.28 91 GLN A O 1
ATOM 751 N N . ILE A 1 92 ? 7.612 -13.187 -12.758 1.00 58.47 92 ILE A N 1
ATOM 752 C CA . ILE A 1 92 ? 8.906 -12.592 -12.439 1.00 58.47 92 ILE A CA 1
ATOM 753 C C . ILE A 1 92 ? 9.850 -13.064 -13.540 1.00 58.47 92 ILE A C 1
ATOM 755 O O . ILE A 1 92 ? 10.088 -14.261 -13.668 1.00 58.47 92 ILE A O 1
ATOM 759 N N . LYS A 1 93 ? 10.362 -12.136 -14.355 1.00 55.41 93 LYS A N 1
ATOM 760 C CA . LYS A 1 93 ? 11.403 -12.477 -15.326 1.00 55.41 93 LYS A CA 1
ATOM 761 C C . LYS A 1 93 ? 12.624 -12.977 -14.544 1.00 55.41 93 LYS A C 1
ATOM 763 O O . LYS A 1 93 ? 13.106 -12.224 -13.689 1.00 55.41 93 LYS A O 1
ATOM 768 N N . PRO A 1 94 ? 13.108 -14.206 -14.781 1.00 58.50 94 PRO A N 1
ATOM 769 C CA . PRO A 1 94 ? 14.305 -14.691 -14.113 1.00 58.50 94 PRO A CA 1
ATOM 770 C C . PRO A 1 94 ? 15.490 -13.792 -14.484 1.00 58.50 94 PRO A C 1
ATOM 772 O O . PRO A 1 94 ? 15.604 -13.329 -15.621 1.00 58.50 94 PRO A O 1
ATOM 775 N N . LYS A 1 95 ? 16.361 -13.505 -13.512 1.00 59.62 95 LYS A N 1
ATOM 776 C CA . LYS A 1 95 ? 17.642 -12.848 -13.790 1.00 59.62 95 LYS A CA 1
ATOM 777 C C . LYS A 1 95 ? 18.500 -13.817 -14.597 1.00 59.62 95 LYS A C 1
ATOM 779 O O . LYS A 1 95 ? 18.688 -14.950 -14.169 1.00 59.62 95 LYS A O 1
ATOM 784 N N . GLN A 1 96 ? 19.001 -13.366 -15.740 1.00 53.81 96 GLN A N 1
ATOM 785 C CA . GLN A 1 96 ? 20.000 -14.109 -16.500 1.00 53.81 96 GLN A CA 1
ATOM 786 C C . GLN A 1 96 ? 21.376 -13.839 -15.883 1.00 53.81 96 GLN A C 1
ATOM 788 O O . GLN A 1 96 ? 21.726 -12.683 -15.638 1.00 53.81 96 GLN A O 1
ATOM 793 N N . TYR A 1 97 ? 22.108 -14.907 -15.578 1.00 68.31 97 TYR A N 1
ATOM 794 C CA . TYR A 1 97 ? 23.492 -14.875 -15.106 1.00 68.31 97 TYR A CA 1
ATOM 795 C C . TYR A 1 97 ? 24.388 -15.346 -16.258 1.00 68.31 97 TYR A C 1
ATOM 797 O O . TYR A 1 97 ? 23.956 -16.202 -17.028 1.00 68.31 97 TYR A O 1
ATOM 805 N N . GLN A 1 98 ? 25.593 -14.780 -16.397 1.00 63.47 98 GLN A N 1
ATOM 806 C CA . GLN A 1 98 ? 26.469 -15.018 -17.558 1.00 63.47 98 GLN A CA 1
ATOM 807 C C . GLN A 1 98 ? 26.832 -16.500 -17.758 1.00 63.47 98 GLN A C 1
ATOM 809 O O . GLN A 1 98 ? 26.918 -16.935 -18.901 1.00 63.47 98 GLN A O 1
ATOM 814 N N . ASP A 1 99 ? 26.895 -17.286 -16.679 1.00 68.75 99 ASP A N 1
ATOM 815 C CA . ASP A 1 99 ? 27.385 -18.674 -16.726 1.00 68.75 99 ASP A CA 1
ATOM 816 C C . ASP A 1 99 ? 26.283 -19.729 -16.535 1.00 68.75 99 ASP A C 1
ATOM 818 O O . ASP A 1 99 ? 26.563 -20.902 -16.300 1.00 68.75 99 ASP A O 1
ATOM 822 N N . HIS A 1 100 ? 25.005 -19.336 -16.601 1.00 54.72 100 HIS A N 1
ATOM 823 C CA . HIS A 1 100 ? 23.895 -20.268 -16.412 1.00 54.72 100 HIS A CA 1
ATOM 824 C C . HIS A 1 100 ? 22.832 -20.128 -17.501 1.00 54.72 100 HIS A C 1
ATOM 826 O O . HIS A 1 100 ? 22.019 -19.198 -17.503 1.00 54.72 100 HIS A O 1
ATOM 832 N N . GLN A 1 101 ? 22.788 -21.113 -18.399 1.00 53.81 101 GLN A N 1
ATOM 833 C CA . GLN A 1 101 ? 21.661 -21.298 -19.303 1.00 53.81 101 G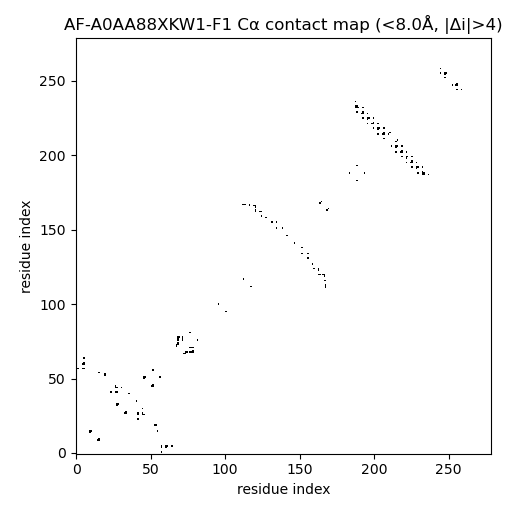LN A CA 1
ATOM 834 C C . GLN A 1 101 ? 20.535 -22.025 -18.561 1.00 53.81 101 GLN A C 1
ATOM 836 O O . GLN A 1 101 ? 20.593 -23.229 -18.325 1.00 53.81 101 GLN A O 1
ATOM 841 N N . THR A 1 102 ? 19.486 -21.288 -18.187 1.00 50.38 102 THR A N 1
ATOM 842 C CA . THR A 1 102 ? 18.237 -21.928 -17.752 1.00 50.38 102 THR A CA 1
ATOM 843 C C . THR A 1 102 ? 17.575 -22.564 -18.972 1.00 50.38 102 THR A C 1
ATOM 845 O O . THR A 1 102 ? 17.114 -21.861 -19.869 1.00 50.38 102 THR A O 1
ATOM 848 N N . THR A 1 103 ? 17.489 -23.892 -19.008 1.00 45.88 103 THR A N 1
ATOM 849 C CA . THR A 1 103 ? 16.794 -24.678 -20.044 1.00 45.88 103 THR A CA 1
ATOM 850 C C . THR A 1 103 ? 15.269 -24.589 -19.912 1.00 45.88 103 THR A C 1
ATOM 852 O O . THR A 1 103 ? 14.537 -25.547 -20.158 1.00 45.88 103 THR A O 1
ATOM 855 N N . ASN A 1 104 ? 14.747 -23.423 -19.523 1.00 44.47 104 ASN A N 1
ATOM 856 C CA . ASN A 1 104 ? 13.313 -23.197 -19.506 1.00 44.47 104 ASN A CA 1
ATOM 857 C C . ASN A 1 104 ? 12.812 -23.161 -20.955 1.00 44.47 104 ASN A C 1
ATOM 859 O O . ASN A 1 104 ? 12.900 -22.140 -21.639 1.00 44.47 104 ASN A O 1
ATOM 863 N N . LEU A 1 105 ? 12.225 -24.287 -21.369 1.00 48.09 105 LEU A N 1
ATOM 864 C CA . LEU A 1 105 ? 11.509 -24.585 -22.619 1.00 48.09 105 LEU A CA 1
ATOM 865 C C . LEU A 1 105 ? 10.422 -23.560 -23.023 1.00 48.09 105 LEU A C 1
ATOM 867 O O . LEU A 1 105 ? 9.756 -23.726 -24.040 1.00 48.09 105 LEU A O 1
ATOM 871 N N . VAL A 1 106 ? 10.233 -22.486 -22.253 1.00 46.16 106 VAL A N 1
ATOM 872 C CA . VAL A 1 106 ? 9.220 -21.443 -22.472 1.00 46.16 106 VAL A CA 1
ATOM 873 C C . VAL A 1 106 ? 9.767 -20.250 -23.267 1.00 46.16 106 VAL A C 1
ATOM 875 O O . VAL A 1 106 ? 8.990 -19.455 -23.786 1.00 46.16 106 VAL A O 1
ATOM 878 N N . ASN A 1 107 ? 11.083 -20.145 -23.480 1.00 44.41 107 ASN A N 1
ATOM 879 C CA . ASN A 1 107 ? 11.649 -19.159 -24.408 1.00 44.41 107 ASN A CA 1
ATOM 880 C C . ASN A 1 107 ? 11.686 -19.677 -25.854 1.00 44.41 107 ASN A C 1
ATOM 882 O O . ASN A 1 107 ? 12.678 -19.518 -26.559 1.00 44.41 107 ASN A O 1
ATOM 886 N N . ARG A 1 108 ? 10.573 -20.220 -26.355 1.00 42.53 108 ARG A N 1
ATOM 887 C CA . ARG A 1 108 ? 10.282 -19.990 -27.770 1.00 42.53 108 ARG A CA 1
ATOM 888 C C . ARG A 1 108 ? 9.753 -18.573 -27.842 1.00 42.53 108 ARG A C 1
ATOM 890 O O . ARG A 1 108 ? 8.621 -18.299 -27.455 1.00 42.53 108 ARG A O 1
ATOM 897 N N . HIS A 1 109 ? 10.621 -17.665 -28.274 1.00 45.69 109 HIS A N 1
ATOM 898 C CA . HIS A 1 109 ? 10.224 -16.385 -28.834 1.00 45.69 109 HIS A CA 1
ATOM 899 C C . HIS A 1 109 ? 9.023 -16.650 -29.751 1.00 45.69 109 HIS A C 1
ATOM 901 O O . HIS A 1 109 ? 9.182 -17.177 -30.849 1.00 45.69 109 HIS A O 1
ATOM 907 N N . VAL A 1 110 ? 7.805 -16.351 -29.292 1.00 45.47 110 VAL A N 1
ATOM 908 C CA . VAL A 1 110 ? 6.674 -16.264 -30.207 1.00 45.47 110 VAL A CA 1
ATOM 909 C C . VAL A 1 110 ? 7.012 -15.044 -31.038 1.00 45.47 110 VAL A C 1
ATOM 911 O O . VAL A 1 110 ? 6.967 -13.910 -30.549 1.00 45.47 110 VAL A O 1
ATOM 914 N N . SER A 1 111 ? 7.502 -15.297 -32.248 1.00 53.44 111 SER A N 1
ATOM 915 C CA . SER A 1 111 ? 7.708 -14.272 -33.251 1.00 53.44 111 SER A CA 1
ATOM 916 C C . SER A 1 111 ? 6.461 -13.385 -33.237 1.00 53.44 111 SER A C 1
ATOM 918 O O . SER A 1 111 ? 5.338 -13.889 -33.215 1.00 53.44 111 SER A O 1
ATOM 920 N N . LYS A 1 112 ? 6.623 -12.055 -33.173 1.00 57.12 112 LYS A N 1
ATOM 921 C CA . LYS A 1 112 ? 5.479 -11.117 -33.243 1.00 57.12 112 LYS A CA 1
ATOM 922 C C . LYS A 1 112 ? 4.667 -11.310 -34.534 1.00 57.12 112 LYS A C 1
ATOM 924 O O . LYS A 1 112 ? 3.566 -10.774 -34.651 1.00 57.12 112 LYS A O 1
ATOM 929 N N . TRP A 1 113 ? 5.221 -12.084 -35.465 1.00 65.00 113 TRP A N 1
ATOM 930 C CA . TRP A 1 113 ? 4.536 -12.742 -36.553 1.00 65.00 113 TRP A CA 1
ATOM 931 C C . TRP A 1 113 ? 3.298 -13.506 -36.075 1.00 65.00 113 TRP A C 1
ATOM 933 O O . TRP A 1 113 ? 3.358 -14.601 -35.515 1.00 65.00 113 TRP A O 1
ATOM 943 N N . LYS A 1 114 ? 2.139 -12.908 -36.325 1.00 68.62 114 LYS A N 1
ATOM 944 C CA . LYS A 1 114 ? 0.864 -13.608 -36.229 1.00 68.62 114 LYS A CA 1
ATOM 945 C C . LYS A 1 114 ? 0.613 -14.267 -37.573 1.00 68.62 114 LYS A C 1
ATOM 947 O O . LYS A 1 114 ? 0.358 -13.552 -38.536 1.00 68.62 114 LYS A O 1
ATOM 952 N N . MET A 1 115 ? 0.631 -15.600 -37.605 1.00 72.25 115 MET A N 1
ATOM 953 C CA . MET A 1 115 ? 0.340 -16.369 -38.820 1.00 72.25 115 MET A CA 1
ATOM 954 C C . MET A 1 115 ? -1.002 -15.957 -39.439 1.00 72.25 115 MET A C 1
ATOM 956 O O . MET A 1 115 ? -1.107 -15.810 -40.638 1.00 72.25 115 MET A O 1
ATOM 960 N N . SER A 1 116 ? -2.003 -15.614 -38.626 1.00 76.06 116 SER A N 1
ATOM 961 C CA . SER A 1 116 ? -3.307 -15.134 -39.112 1.00 76.06 116 SER A CA 1
ATOM 962 C C . SER A 1 116 ? -3.293 -13.777 -39.831 1.00 76.06 116 SER A C 1
ATOM 964 O O . SER A 1 116 ? -4.339 -13.295 -40.257 1.00 76.06 116 SER A O 1
ATOM 966 N N . ARG A 1 117 ? -2.145 -13.098 -39.902 1.00 75.62 117 ARG A N 1
ATOM 967 C CA . ARG A 1 117 ? -1.981 -11.804 -40.577 1.00 75.62 117 ARG A CA 1
ATOM 968 C C . ARG A 1 117 ? -0.940 -11.855 -41.697 1.00 75.62 117 ARG A C 1
ATOM 970 O O . ARG A 1 117 ? -0.637 -10.799 -42.247 1.00 75.62 117 ARG A O 1
ATOM 977 N N . SER A 1 118 ? -0.411 -13.039 -42.022 1.00 80.38 118 SER A N 1
ATOM 978 C CA . SER A 1 118 ? 0.540 -13.234 -43.124 1.00 80.38 118 SER A CA 1
ATOM 979 C C . SER A 1 118 ? -0.063 -12.834 -44.461 1.00 80.38 118 SER A C 1
ATOM 981 O O . SER A 1 118 ? 0.576 -12.125 -45.225 1.00 80.38 118 SER A O 1
ATOM 983 N N . ASP A 1 119 ? -1.315 -13.206 -44.707 1.00 84.00 119 ASP A N 1
ATOM 984 C CA . ASP A 1 119 ? -1.937 -13.044 -46.025 1.00 84.00 119 ASP A CA 1
ATOM 985 C C . ASP A 1 119 ? -2.112 -11.563 -46.365 1.00 84.00 119 ASP A C 1
ATOM 987 O O . ASP A 1 119 ? -1.788 -11.118 -47.458 1.00 84.00 119 ASP A O 1
ATOM 991 N N . LYS A 1 120 ? -2.476 -10.759 -45.359 1.00 83.62 120 LYS A N 1
ATOM 992 C CA . LYS A 1 120 ? -2.539 -9.295 -45.470 1.00 83.62 120 LYS A CA 1
ATOM 993 C C . LYS A 1 120 ? -1.166 -8.658 -45.673 1.00 83.62 120 LYS A C 1
ATOM 995 O O . LYS A 1 120 ? -1.080 -7.558 -46.206 1.00 83.62 120 LYS A O 1
ATOM 1000 N N . PHE A 1 121 ? -0.093 -9.277 -45.186 1.00 84.56 121 PHE A N 1
ATOM 1001 C CA . PHE A 1 121 ? 1.262 -8.797 -45.450 1.00 84.56 121 PHE A CA 1
ATOM 1002 C C . PHE A 1 121 ? 1.669 -9.086 -46.896 1.00 84.56 121 PHE A C 1
ATOM 1004 O O . PHE A 1 121 ? 2.164 -8.180 -47.556 1.00 84.56 121 PHE A O 1
ATOM 1011 N N . VAL A 1 122 ? 1.384 -10.292 -47.395 1.00 84.81 122 VAL A N 1
ATOM 1012 C CA . VAL A 1 122 ? 1.632 -10.677 -48.793 1.00 84.81 122 VAL A CA 1
ATOM 1013 C C . VAL A 1 122 ? 0.827 -9.797 -49.749 1.00 84.81 122 VAL A C 1
ATOM 1015 O O . VAL A 1 122 ? 1.393 -9.245 -50.681 1.00 84.81 122 VAL A O 1
ATOM 1018 N N . GLU A 1 123 ? -0.455 -9.560 -49.469 1.00 85.81 123 GLU A N 1
ATOM 1019 C CA . GLU A 1 123 ? -1.301 -8.655 -50.258 1.00 85.81 123 GLU A CA 1
ATOM 1020 C C . GLU A 1 123 ? -0.720 -7.231 -50.311 1.00 85.81 123 GLU A C 1
ATOM 1022 O O . GLU A 1 123 ? -0.584 -6.645 -51.381 1.00 85.81 123 GLU A O 1
ATOM 1027 N N . ASN A 1 124 ? -0.283 -6.690 -49.167 1.00 84.56 124 ASN A N 1
ATOM 1028 C CA . ASN A 1 124 ? 0.353 -5.369 -49.116 1.00 84.56 124 ASN A CA 1
ATOM 1029 C C . ASN A 1 124 ? 1.706 -5.312 -49.842 1.00 84.56 124 ASN A C 1
ATOM 1031 O O . ASN A 1 124 ? 2.120 -4.224 -50.242 1.00 84.56 124 ASN A O 1
ATOM 1035 N N . LEU A 1 125 ? 2.408 -6.439 -49.960 1.00 85.94 125 LEU A N 1
ATOM 1036 C CA . LEU A 1 125 ? 3.686 -6.531 -50.657 1.00 85.94 125 LEU A CA 1
ATOM 1037 C C . LEU A 1 125 ? 3.474 -6.634 -52.170 1.00 85.94 125 LEU A C 1
ATOM 1039 O O . LEU A 1 125 ? 4.135 -5.919 -52.914 1.00 85.94 125 LEU A O 1
ATOM 1043 N N . ASN A 1 126 ? 2.485 -7.415 -52.607 1.00 85.44 126 ASN A N 1
ATOM 1044 C CA . ASN A 1 126 ? 2.081 -7.510 -54.011 1.00 85.44 126 ASN A CA 1
ATOM 1045 C C . ASN A 1 126 ? 1.584 -6.157 -54.546 1.00 85.44 126 ASN A C 1
ATOM 1047 O O . ASN A 1 126 ? 1.915 -5.767 -55.658 1.00 85.44 126 ASN A O 1
ATOM 1051 N N . MET A 1 127 ? 0.889 -5.365 -53.723 1.00 83.25 127 MET A N 1
ATOM 1052 C CA . MET A 1 127 ? 0.519 -3.984 -54.077 1.00 83.25 127 MET A CA 1
ATOM 1053 C C . MET A 1 127 ? 1.726 -3.052 -54.304 1.00 83.25 127 MET A C 1
ATOM 1055 O O . MET A 1 127 ? 1.549 -1.936 -54.780 1.00 83.25 127 MET A O 1
ATOM 1059 N N . LYS A 1 128 ? 2.941 -3.471 -53.931 1.00 83.31 128 LYS A N 1
ATOM 1060 C CA . LYS A 1 128 ? 4.199 -2.739 -54.136 1.00 83.31 128 LYS A CA 1
ATOM 1061 C C . LYS A 1 128 ? 5.151 -3.451 -55.100 1.00 83.31 128 LYS A C 1
ATOM 1063 O O . LYS A 1 128 ? 6.325 -3.097 -55.161 1.00 83.31 128 LYS A O 1
ATOM 1068 N N . GLU A 1 129 ? 4.666 -4.453 -55.828 1.00 83.88 129 GLU A N 1
ATOM 1069 C CA . GLU A 1 129 ? 5.476 -5.274 -56.727 1.00 83.88 129 GLU A CA 1
ATOM 1070 C C . GLU A 1 129 ? 6.104 -4.453 -57.862 1.00 83.88 129 GLU A C 1
ATOM 1072 O O . GLU A 1 129 ? 7.260 -4.683 -58.206 1.00 83.88 129 GLU A O 1
ATOM 1077 N N . GLU A 1 130 ? 5.393 -3.452 -58.392 1.00 80.75 130 GLU A N 1
ATOM 1078 C CA . GLU A 1 130 ? 5.931 -2.532 -59.408 1.00 80.75 130 GLU A CA 1
ATOM 1079 C C . GLU A 1 130 ? 7.146 -1.759 -58.881 1.00 80.75 130 GLU A C 1
ATOM 1081 O O . GLU A 1 130 ? 8.200 -1.786 -59.505 1.00 80.75 130 GLU A O 1
ATOM 1086 N N . ASN A 1 131 ? 7.074 -1.218 -57.661 1.00 82.50 131 ASN A N 1
ATOM 1087 C CA . ASN A 1 131 ? 8.206 -0.518 -57.044 1.00 82.50 131 ASN A CA 1
ATOM 1088 C C . ASN A 1 131 ? 9.422 -1.433 -56.817 1.00 82.50 131 ASN A C 1
ATOM 1090 O O . ASN A 1 131 ? 10.556 -0.962 -56.799 1.00 82.50 131 ASN A O 1
ATOM 1094 N N . ILE A 1 132 ? 9.198 -2.731 -56.588 1.00 82.38 132 ILE A N 1
ATOM 1095 C CA . ILE A 1 132 ? 10.284 -3.711 -56.442 1.00 82.38 132 ILE A CA 1
ATOM 1096 C C . ILE A 1 132 ? 10.915 -3.994 -57.808 1.00 82.38 132 ILE A C 1
ATOM 1098 O O . ILE A 1 132 ? 12.137 -4.054 -57.901 1.00 82.38 132 ILE A O 1
ATOM 1102 N N . LYS A 1 133 ? 10.108 -4.113 -58.869 1.00 83.38 133 LYS A N 1
ATOM 1103 C CA . LYS A 1 133 ? 10.600 -4.286 -60.245 1.00 83.38 133 LYS A CA 1
ATOM 1104 C C . LYS A 1 133 ? 11.397 -3.071 -60.717 1.00 83.38 133 LYS A C 1
ATOM 1106 O O . LYS A 1 133 ? 12.457 -3.248 -61.307 1.00 83.38 133 LYS A O 1
ATOM 1111 N N . ASP A 1 134 ? 10.946 -1.865 -60.388 1.00 82.94 134 ASP A N 1
ATOM 1112 C CA . ASP A 1 134 ? 11.669 -0.628 -60.692 1.00 82.94 134 ASP A CA 1
ATOM 1113 C C . ASP A 1 134 ? 13.024 -0.570 -59.977 1.00 82.94 134 ASP A C 1
ATOM 1115 O O . ASP A 1 134 ? 14.025 -0.208 -60.590 1.00 82.94 134 ASP A O 1
ATOM 1119 N N . LEU A 1 135 ? 13.089 -1.008 -58.713 1.00 81.75 135 LEU A N 1
ATOM 1120 C CA . LEU A 1 135 ? 14.351 -1.131 -57.977 1.00 81.75 135 LEU A CA 1
ATOM 1121 C C . LEU A 1 135 ? 15.272 -2.205 -58.564 1.00 81.75 135 LEU A C 1
ATOM 1123 O O . LEU A 1 135 ? 16.479 -1.998 -58.610 1.00 81.75 135 LEU A O 1
ATOM 1127 N N . CYS A 1 136 ? 14.734 -3.339 -59.021 1.00 79.44 136 CYS A N 1
ATOM 1128 C CA . CYS A 1 136 ? 15.528 -4.361 -59.706 1.00 79.44 136 CYS A CA 1
ATOM 1129 C C . CYS A 1 136 ? 16.116 -3.821 -61.014 1.00 79.44 136 CYS A C 1
ATOM 1131 O O . CYS A 1 136 ? 17.300 -4.007 -61.259 1.00 79.44 136 CYS A O 1
ATOM 1133 N N . ASN A 1 137 ? 15.338 -3.067 -61.793 1.00 80.81 137 ASN A N 1
ATOM 1134 C CA . ASN A 1 137 ? 15.833 -2.403 -62.999 1.00 80.81 137 ASN A CA 1
ATOM 1135 C C . ASN A 1 137 ? 16.874 -1.315 -62.674 1.00 80.81 137 ASN A C 1
ATOM 1137 O O . ASN A 1 137 ? 17.814 -1.116 -63.440 1.00 80.81 137 ASN A O 1
ATOM 1141 N N . GLU A 1 138 ? 16.726 -0.601 -61.553 1.00 77.94 138 GLU A N 1
ATOM 1142 C CA . GLU A 1 138 ? 17.716 0.372 -61.061 1.00 77.94 138 GLU A CA 1
ATOM 1143 C C . GLU A 1 138 ? 19.039 -0.335 -60.705 1.00 77.94 138 GLU A C 1
ATOM 1145 O O . GLU A 1 138 ? 20.103 0.162 -61.057 1.00 77.94 138 GLU A O 1
ATOM 1150 N N . VAL A 1 139 ? 18.972 -1.530 -60.105 1.00 77.44 139 VAL A N 1
ATOM 1151 C CA . VAL A 1 139 ? 20.136 -2.378 -59.786 1.00 77.44 139 VAL A CA 1
ATOM 1152 C C . VAL A 1 139 ? 20.773 -2.988 -61.038 1.00 77.44 139 VAL A C 1
ATOM 1154 O O . VAL A 1 139 ? 21.995 -2.973 -61.159 1.00 77.44 139 VAL A O 1
ATOM 1157 N N . ASP A 1 140 ? 19.980 -3.489 -61.985 1.00 75.31 140 ASP A N 1
ATOM 1158 C CA . ASP A 1 140 ? 20.489 -4.138 -63.203 1.00 75.31 140 ASP A CA 1
ATOM 1159 C C . ASP A 1 140 ? 21.157 -3.134 -64.160 1.00 75.31 140 ASP A C 1
ATOM 1161 O O . ASP A 1 140 ? 22.090 -3.478 -64.886 1.00 75.31 140 ASP A O 1
ATOM 1165 N N . ASN A 1 141 ? 20.741 -1.865 -64.118 1.00 72.25 141 ASN A N 1
ATOM 1166 C CA . ASN A 1 141 ? 21.372 -0.779 -64.871 1.00 72.25 141 ASN A CA 1
ATOM 1167 C C . ASN A 1 141 ? 22.610 -0.175 -64.170 1.00 72.25 141 ASN A C 1
ATOM 1169 O O . ASN A 1 141 ? 23.296 0.668 -64.755 1.00 72.25 141 ASN A O 1
ATOM 1173 N N . CYS A 1 142 ? 22.951 -0.606 -62.951 1.00 63.31 142 CYS A N 1
ATOM 1174 C CA . CYS A 1 142 ? 24.159 -0.172 -62.246 1.00 63.31 142 CYS A CA 1
ATOM 1175 C C . CYS A 1 142 ? 25.399 -0.932 -62.744 1.00 63.31 142 CYS A C 1
ATOM 1177 O O . CYS A 1 142 ? 25.853 -1.887 -62.121 1.00 63.31 142 CYS A O 1
ATOM 1179 N N . SER A 1 143 ? 25.975 -0.496 -63.866 1.00 58.72 143 SER A N 1
ATOM 1180 C CA . SER A 1 143 ? 27.169 -1.126 -64.459 1.00 58.72 143 SER A CA 1
ATOM 1181 C C . SER A 1 143 ? 28.483 -0.344 -64.315 1.00 58.72 143 SER A C 1
ATOM 1183 O O . SER A 1 143 ? 29.467 -0.742 -64.934 1.00 58.72 143 SER A O 1
ATOM 1185 N N . SER A 1 144 ? 28.595 0.735 -63.528 1.00 55.75 144 SER A N 1
ATOM 1186 C CA . SER A 1 144 ? 29.910 1.377 -63.311 1.00 55.75 144 SER A CA 1
ATOM 1187 C C . SER A 1 144 ? 30.041 2.111 -61.974 1.00 55.75 144 SER A C 1
ATOM 1189 O O . SER A 1 144 ? 29.166 2.867 -61.573 1.00 55.75 144 SER A O 1
ATOM 1191 N N . GLU A 1 145 ? 31.156 1.789 -61.320 1.00 57.94 145 GLU A N 1
ATOM 1192 C CA . GLU A 1 145 ? 31.894 2.419 -60.221 1.00 57.94 145 GLU A CA 1
ATOM 1193 C C . GLU A 1 145 ? 31.286 3.687 -59.584 1.00 57.94 145 GLU A C 1
ATOM 1195 O O . GLU A 1 145 ? 31.216 4.740 -60.206 1.00 57.94 145 GLU A O 1
ATOM 1200 N N . GLU A 1 146 ? 30.966 3.561 -58.284 1.00 61.16 146 GLU A N 1
ATOM 1201 C CA . GLU A 1 146 ? 30.651 4.635 -57.320 1.00 61.16 146 GLU A CA 1
ATOM 1202 C C . GLU A 1 146 ? 29.162 4.986 -57.106 1.00 61.16 146 GLU A C 1
ATOM 1204 O O . GLU A 1 146 ? 28.767 6.148 -57.180 1.00 61.16 146 GLU A O 1
ATOM 1209 N N . HIS A 1 147 ? 28.317 4.004 -56.751 1.00 62.47 147 HIS A N 1
ATOM 1210 C CA . HIS A 1 147 ? 26.905 4.277 -56.444 1.00 62.47 147 HIS A CA 1
ATOM 1211 C C . HIS A 1 147 ? 26.325 3.632 -55.177 1.00 62.47 147 HIS A C 1
ATOM 1213 O O . HIS A 1 147 ? 26.799 2.628 -54.645 1.00 62.47 147 HIS A O 1
ATOM 1219 N N . ASP A 1 148 ? 25.279 4.319 -54.711 1.00 65.81 148 ASP A N 1
ATOM 1220 C CA . ASP A 1 148 ? 24.579 4.300 -53.427 1.00 65.81 148 ASP A CA 1
ATOM 1221 C C . ASP A 1 148 ? 23.779 3.002 -53.191 1.00 65.81 148 ASP A C 1
ATOM 1223 O O . ASP A 1 148 ? 22.549 2.999 -53.109 1.00 65.81 148 ASP A O 1
ATOM 1227 N N . ILE A 1 149 ? 24.487 1.869 -53.095 1.00 74.44 149 ILE A N 1
ATOM 1228 C CA . ILE A 1 149 ? 23.914 0.568 -52.697 1.00 74.44 149 ILE A CA 1
ATOM 1229 C C . ILE A 1 149 ? 23.152 0.711 -51.374 1.00 74.44 149 ILE A C 1
ATOM 1231 O O . ILE A 1 149 ? 22.073 0.141 -51.214 1.00 74.44 149 ILE A O 1
ATOM 1235 N N . ASP A 1 150 ? 23.672 1.522 -50.453 1.00 79.00 150 ASP A N 1
ATOM 1236 C CA . ASP A 1 150 ? 23.032 1.819 -49.172 1.00 79.00 150 ASP A CA 1
ATOM 1237 C C . ASP A 1 150 ? 21.705 2.574 -49.352 1.00 79.00 150 ASP A C 1
ATOM 1239 O O . ASP A 1 150 ? 20.731 2.301 -48.642 1.00 79.00 150 ASP A O 1
ATOM 1243 N N . GLY A 1 151 ? 21.617 3.470 -50.335 1.00 79.81 151 GLY A N 1
ATOM 1244 C CA . GLY A 1 151 ? 20.383 4.131 -50.750 1.00 79.81 151 GLY A CA 1
ATOM 1245 C C . GLY A 1 151 ? 19.352 3.158 -51.321 1.00 79.81 151 GLY A C 1
ATOM 1246 O O . GLY A 1 151 ? 18.183 3.203 -50.929 1.00 79.81 151 GLY A O 1
ATOM 1247 N N . ILE A 1 152 ? 19.769 2.225 -52.182 1.00 80.69 152 ILE A N 1
ATOM 1248 C CA . ILE A 1 152 ? 18.889 1.176 -52.731 1.00 80.69 152 ILE A CA 1
ATOM 1249 C C . ILE A 1 152 ? 18.407 0.240 -51.616 1.00 80.69 152 ILE A C 1
ATOM 1251 O O . ILE A 1 152 ? 17.209 -0.039 -51.511 1.00 80.69 152 ILE A O 1
ATOM 1255 N N . LEU A 1 153 ? 19.310 -0.186 -50.730 1.00 82.12 153 LEU A N 1
ATOM 1256 C CA . LEU A 1 153 ? 18.974 -0.988 -49.555 1.00 82.12 153 LEU A CA 1
ATOM 1257 C C . LEU A 1 153 ? 17.997 -0.248 -48.641 1.00 82.12 153 LEU A C 1
ATOM 1259 O O . LEU A 1 153 ? 17.008 -0.835 -48.213 1.00 82.12 153 LEU A O 1
ATOM 1263 N N . SER A 1 154 ? 18.192 1.052 -48.418 1.00 84.12 154 SER A N 1
ATOM 1264 C CA . SER A 1 154 ? 17.275 1.877 -47.624 1.00 84.12 154 SER A CA 1
ATOM 1265 C C . SER A 1 154 ? 15.887 1.979 -48.266 1.00 84.12 154 SER A C 1
ATOM 1267 O O . SER A 1 154 ? 14.869 1.888 -47.573 1.00 84.12 154 SER A O 1
ATOM 1269 N N . LYS A 1 155 ? 15.809 2.139 -49.596 1.00 85.12 155 LYS A N 1
ATOM 1270 C CA . LYS A 1 155 ? 14.535 2.137 -50.339 1.00 85.12 155 LYS A CA 1
ATOM 1271 C C . LYS A 1 155 ? 13.820 0.790 -50.189 1.00 85.12 155 LYS A C 1
ATOM 1273 O O . LYS A 1 155 ? 12.625 0.760 -49.885 1.00 85.12 155 LYS A O 1
ATOM 1278 N N . LEU A 1 156 ? 14.555 -0.312 -50.329 1.00 85.94 156 LEU A N 1
ATOM 1279 C CA . LEU A 1 156 ? 14.030 -1.665 -50.168 1.00 85.94 156 LEU A CA 1
ATOM 1280 C C . LEU A 1 156 ? 13.546 -1.905 -48.730 1.00 85.94 156 LEU A C 1
ATOM 1282 O O . LEU A 1 156 ? 12.401 -2.311 -48.517 1.00 85.94 156 LEU A O 1
ATOM 1286 N N . GLU A 1 157 ? 14.351 -1.566 -47.724 1.00 86.31 157 GLU A N 1
ATOM 1287 C CA . GLU A 1 157 ? 13.976 -1.667 -46.311 1.00 86.31 157 GLU A CA 1
ATOM 1288 C C . GLU A 1 157 ? 12.709 -0.871 -45.982 1.00 86.31 157 GLU A C 1
ATOM 1290 O O . GLU A 1 157 ? 11.850 -1.353 -45.232 1.00 86.31 157 GLU A O 1
ATOM 1295 N N . ASN A 1 158 ? 12.543 0.317 -46.566 1.00 85.75 158 ASN A N 1
ATOM 1296 C CA . ASN A 1 158 ? 11.343 1.130 -46.392 1.00 85.75 158 ASN A CA 1
ATOM 1297 C C . ASN A 1 158 ? 10.101 0.457 -46.994 1.00 85.75 158 ASN A C 1
ATOM 1299 O O . ASN A 1 158 ? 9.051 0.422 -46.345 1.00 85.75 158 ASN A O 1
ATOM 1303 N N . ILE A 1 159 ? 10.214 -0.147 -48.182 1.00 86.56 159 ILE A N 1
ATOM 1304 C CA . ILE A 1 159 ? 9.114 -0.880 -48.829 1.00 86.56 159 ILE A CA 1
ATOM 1305 C C . ILE A 1 159 ? 8.610 -2.007 -47.925 1.00 86.56 159 ILE A C 1
ATOM 1307 O O . ILE A 1 159 ? 7.408 -2.059 -47.625 1.00 86.56 159 ILE A O 1
ATOM 1311 N N . PHE A 1 160 ? 9.526 -2.851 -47.439 1.00 84.88 160 PHE A N 1
ATOM 1312 C CA . PHE A 1 160 ? 9.210 -3.969 -46.548 1.00 84.88 160 PHE A CA 1
ATOM 1313 C C . PHE A 1 160 ? 8.675 -3.492 -45.194 1.00 84.88 160 PHE A C 1
ATOM 1315 O O . PHE A 1 160 ? 7.689 -4.034 -44.683 1.00 84.88 160 PHE A O 1
ATOM 1322 N N . SER A 1 161 ? 9.275 -2.447 -44.623 1.00 83.25 161 SER A N 1
ATOM 1323 C CA . SER A 1 161 ? 8.852 -1.884 -43.340 1.00 83.25 161 SER A CA 1
ATOM 1324 C C . SER A 1 161 ? 7.433 -1.327 -43.408 1.00 83.25 161 SER A C 1
ATOM 1326 O O . SER A 1 161 ? 6.609 -1.613 -42.542 1.00 83.25 161 SER A O 1
ATOM 1328 N N . GLU A 1 162 ? 7.093 -0.579 -44.453 1.00 83.88 162 GLU A N 1
ATOM 1329 C CA . GLU A 1 162 ? 5.746 -0.043 -44.649 1.00 83.88 162 GLU A CA 1
ATOM 1330 C C . GLU A 1 162 ? 4.701 -1.134 -44.898 1.00 83.88 162 GLU A C 1
ATOM 1332 O O . GLU A 1 162 ? 3.600 -1.067 -44.336 1.00 83.88 162 GLU A O 1
ATOM 1337 N N . ALA A 1 163 ? 5.049 -2.155 -45.691 1.00 85.81 163 ALA A N 1
ATOM 1338 C CA . ALA A 1 163 ? 4.189 -3.315 -45.909 1.00 85.81 163 ALA A CA 1
ATOM 1339 C C . ALA A 1 163 ? 3.926 -4.064 -44.592 1.00 85.81 163 ALA A C 1
ATOM 1341 O O . ALA A 1 163 ? 2.809 -4.519 -44.351 1.00 85.81 163 ALA A O 1
ATOM 1342 N N . ALA A 1 164 ? 4.917 -4.122 -43.694 1.00 80.94 164 ALA A N 1
ATOM 1343 C CA . ALA A 1 164 ? 4.806 -4.765 -42.386 1.00 80.94 164 ALA A CA 1
ATOM 1344 C C . ALA A 1 164 ? 4.068 -3.913 -41.334 1.00 80.94 164 ALA A C 1
ATOM 1346 O O . ALA A 1 164 ? 3.372 -4.458 -40.470 1.00 80.94 164 ALA A O 1
ATOM 1347 N N . ILE A 1 165 ? 4.166 -2.579 -41.392 1.00 80.69 165 ILE A N 1
ATOM 1348 C CA . ILE A 1 165 ? 3.551 -1.672 -40.407 1.00 80.69 165 ILE A CA 1
ATOM 1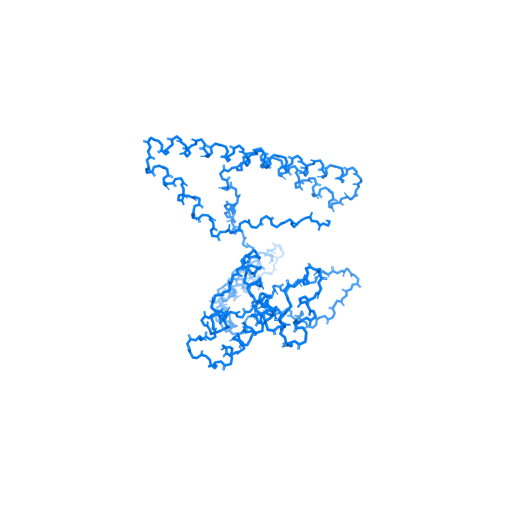349 C C . ILE A 1 165 ? 2.023 -1.774 -40.408 1.00 80.69 165 ILE A C 1
ATOM 1351 O O . ILE A 1 165 ? 1.419 -1.742 -39.335 1.00 80.69 165 ILE A O 1
ATOM 1355 N N . LYS A 1 166 ? 1.379 -1.913 -41.572 1.00 77.00 166 LYS A N 1
ATOM 1356 C CA . LYS A 1 166 ? -0.089 -2.012 -41.661 1.00 77.00 166 LYS A CA 1
ATOM 1357 C C . LYS A 1 166 ? -0.659 -3.244 -40.918 1.00 77.00 166 LYS A C 1
ATOM 1359 O O . LYS A 1 166 ? -1.526 -3.062 -40.062 1.00 77.00 166 LYS A O 1
ATOM 1364 N N . PRO A 1 167 ? -0.195 -4.486 -41.165 1.00 79.12 167 PRO A N 1
ATOM 1365 C CA . PRO A 1 167 ? -0.709 -5.684 -40.489 1.00 79.12 167 PRO A CA 1
ATOM 1366 C C . PRO A 1 167 ? -0.159 -5.895 -39.065 1.00 79.12 167 PRO A C 1
ATOM 1368 O O . PRO A 1 167 ? -0.875 -6.415 -38.192 1.00 79.12 167 PRO A O 1
ATOM 1371 N N . PHE A 1 168 ? 1.094 -5.506 -38.804 1.00 76.75 168 PHE A N 1
ATOM 1372 C CA . PHE A 1 168 ? 1.789 -5.825 -37.547 1.00 76.75 168 PHE A CA 1
ATOM 1373 C C . PHE A 1 168 ? 1.969 -4.628 -36.597 1.00 76.75 168 PHE A C 1
ATOM 1375 O O . PHE A 1 168 ? 2.194 -4.839 -35.403 1.00 76.75 168 PHE A O 1
ATOM 1382 N N . GLY A 1 169 ? 1.774 -3.395 -37.074 1.00 70.00 169 GLY A N 1
ATOM 1383 C CA . GLY A 1 169 ? 1.932 -2.156 -36.307 1.00 70.00 169 GLY A CA 1
ATOM 1384 C C . GLY A 1 169 ? 3.383 -1.659 -36.243 1.00 70.00 169 GLY A C 1
ATOM 1385 O O . GLY A 1 169 ? 4.332 -2.419 -36.423 1.00 70.00 169 GLY A O 1
ATOM 1386 N N . LYS A 1 170 ? 3.581 -0.365 -35.948 1.00 66.50 170 LYS A N 1
ATOM 1387 C CA . LYS A 1 170 ? 4.924 0.193 -35.704 1.00 66.50 170 LYS A CA 1
ATOM 1388 C C . LYS A 1 170 ? 5.502 -0.399 -34.414 1.00 66.50 170 LYS A C 1
ATOM 1390 O O . LYS A 1 170 ? 4.827 -0.418 -33.383 1.00 66.50 170 LYS A O 1
ATOM 1395 N N . SER A 1 171 ? 6.769 -0.825 -34.434 1.00 56.38 171 SER A N 1
ATOM 1396 C CA . SER A 1 171 ? 7.507 -1.173 -33.212 1.00 56.38 171 SER A CA 1
ATOM 1397 C C . SER A 1 171 ? 7.822 0.100 -32.423 1.00 56.38 171 SER A C 1
ATOM 1399 O O . SER A 1 171 ? 8.936 0.616 -32.442 1.00 56.38 171 SER A O 1
ATOM 1401 N N . GLY A 1 172 ? 6.823 0.631 -31.726 1.00 47.97 172 GLY A N 1
ATOM 1402 C CA . GLY A 1 172 ? 7.006 1.756 -30.831 1.00 47.97 172 GLY A CA 1
ATOM 1403 C C . GLY A 1 172 ? 7.912 1.363 -29.665 1.00 47.97 172 GLY A C 1
ATOM 1404 O O . GLY A 1 172 ? 7.486 0.691 -28.726 1.00 47.97 172 GLY A O 1
ATOM 1405 N N . ARG A 1 173 ? 9.141 1.892 -29.634 1.00 45.81 173 ARG A N 1
ATOM 1406 C CA . ARG A 1 173 ? 9.565 2.538 -28.389 1.00 45.81 173 ARG A CA 1
ATOM 1407 C C . ARG A 1 173 ? 8.558 3.663 -28.196 1.00 45.81 173 ARG A C 1
ATOM 1409 O O . ARG A 1 173 ? 8.670 4.691 -28.852 1.00 45.81 173 ARG A O 1
ATOM 1416 N N . ASN A 1 174 ? 7.540 3.434 -27.371 1.00 37.72 174 ASN A N 1
ATOM 1417 C CA . ASN A 1 174 ? 6.627 4.488 -26.960 1.00 37.72 174 ASN A CA 1
ATOM 1418 C C . ASN A 1 174 ? 7.453 5.562 -26.235 1.00 37.72 174 ASN A C 1
ATOM 1420 O O . ASN A 1 174 ? 7.604 5.524 -25.018 1.00 37.72 174 ASN A O 1
ATOM 1424 N N . ASN A 1 175 ? 7.954 6.537 -26.992 1.00 39.12 175 ASN A N 1
ATOM 1425 C CA . ASN A 1 175 ? 8.101 7.918 -26.557 1.00 39.12 175 ASN A CA 1
ATOM 1426 C C . ASN A 1 175 ? 6.706 8.565 -26.543 1.00 39.12 175 ASN A C 1
ATOM 1428 O O . ASN A 1 175 ? 6.518 9.694 -26.984 1.00 39.12 175 ASN A O 1
ATOM 1432 N N . GLU A 1 176 ? 5.710 7.870 -25.983 1.00 41.44 176 GLU A N 1
ATOM 1433 C CA . GLU A 1 176 ? 4.718 8.608 -25.226 1.00 41.44 176 GLU A CA 1
ATOM 1434 C C . GLU A 1 176 ? 5.554 9.349 -24.195 1.00 41.44 176 GLU A C 1
ATOM 1436 O O . GLU A 1 176 ? 6.195 8.736 -23.330 1.00 41.44 176 GLU A O 1
ATOM 1441 N N . GLN A 1 177 ? 5.610 10.672 -24.327 1.00 41.88 177 GLN A N 1
ATOM 1442 C CA . GLN A 1 177 ? 5.772 11.512 -23.165 1.00 41.88 177 GLN A CA 1
ATOM 1443 C C . GLN A 1 177 ? 4.754 10.966 -22.173 1.00 41.88 177 GLN A C 1
ATOM 1445 O O . GLN A 1 177 ? 3.564 11.237 -22.266 1.00 41.88 177 GLN A O 1
ATOM 1450 N N . LYS A 1 178 ? 5.211 10.095 -21.270 1.00 39.06 178 LYS A N 1
ATOM 1451 C CA . LYS A 1 178 ? 4.505 9.816 -20.041 1.00 39.06 178 LYS A CA 1
ATOM 1452 C C . LYS A 1 178 ? 4.329 11.205 -19.479 1.00 39.06 178 LYS A C 1
ATOM 1454 O O . LYS A 1 178 ? 5.304 11.760 -18.961 1.00 39.06 178 LYS A O 1
ATOM 1459 N N . GLU A 1 179 ? 3.134 11.769 -19.639 1.00 42.16 179 GLU A N 1
ATOM 1460 C CA . GLU A 1 179 ? 2.670 12.866 -18.815 1.00 42.16 179 GLU A CA 1
ATOM 1461 C C . GLU A 1 179 ? 3.163 12.499 -17.431 1.00 42.16 179 GLU A C 1
ATOM 1463 O O . GLU A 1 1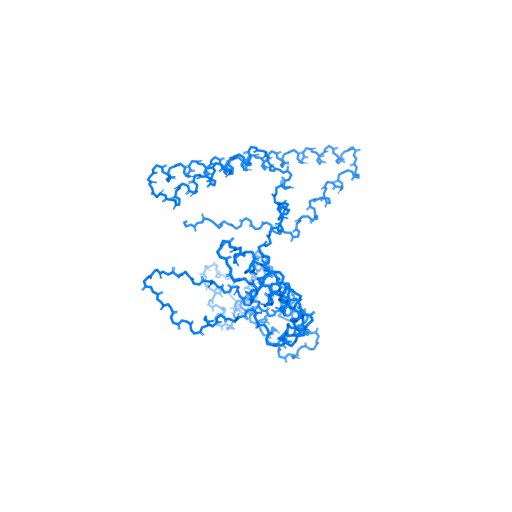79 ? 2.879 11.395 -16.939 1.00 42.16 179 GLU A O 1
ATOM 1468 N N . LYS A 1 180 ? 4.108 13.296 -16.918 1.00 39.69 180 LYS A N 1
ATOM 1469 C CA . LYS A 1 180 ? 4.804 12.987 -15.674 1.00 39.69 180 LYS A CA 1
ATOM 1470 C C . LYS A 1 180 ? 3.698 12.684 -14.689 1.00 39.69 180 LYS A C 1
ATOM 1472 O O . LYS A 1 180 ? 2.966 13.598 -14.336 1.00 39.69 180 LYS A O 1
ATOM 1477 N N . SER A 1 181 ? 3.543 11.402 -14.337 1.00 42.62 181 SER A N 1
ATOM 1478 C CA . SER A 1 181 ? 2.359 10.942 -13.618 1.00 42.62 181 SER A CA 1
ATOM 1479 C C . SER A 1 181 ? 2.086 11.912 -12.480 1.00 42.62 181 SER A C 1
ATOM 1481 O O . SER A 1 181 ? 3.047 12.217 -11.765 1.00 42.62 181 SER A O 1
ATOM 1483 N N . ASP A 1 182 ? 0.830 12.320 -12.307 1.00 49.66 182 ASP A N 1
ATOM 1484 C CA . ASP A 1 182 ? 0.264 13.233 -11.293 1.00 49.66 182 ASP A CA 1
ATOM 1485 C C . ASP A 1 182 ? 0.736 13.051 -9.833 1.00 49.66 182 ASP A C 1
ATOM 1487 O O . ASP A 1 182 ? 0.286 13.731 -8.919 1.00 49.66 182 ASP A O 1
ATOM 1491 N N . ARG A 1 183 ? 1.672 12.146 -9.559 1.00 49.88 183 ARG A N 1
ATOM 1492 C CA . ARG A 1 183 ? 2.394 12.011 -8.294 1.00 49.88 183 ARG A CA 1
ATOM 1493 C C . ARG A 1 183 ? 3.174 13.263 -7.882 1.00 49.88 183 ARG A C 1
ATOM 1495 O O . ARG A 1 183 ? 3.516 13.364 -6.713 1.00 49.88 183 ARG A O 1
ATOM 1502 N N . ASN A 1 184 ? 3.456 14.191 -8.800 1.00 44.62 184 ASN A N 1
ATOM 1503 C CA . ASN A 1 184 ? 4.027 15.499 -8.455 1.00 44.62 184 ASN A CA 1
ATOM 1504 C C . ASN A 1 184 ? 2.956 16.570 -8.145 1.00 44.62 184 ASN A C 1
ATOM 1506 O O . ASN A 1 184 ? 3.325 17.651 -7.709 1.00 44.62 184 ASN A O 1
ATOM 1510 N N . ASN A 1 185 ? 1.662 16.267 -8.307 1.00 53.97 185 ASN A N 1
ATOM 1511 C CA . ASN A 1 185 ? 0.535 17.139 -7.939 1.00 53.97 185 ASN A CA 1
ATOM 1512 C C . ASN A 1 185 ? 0.021 16.866 -6.510 1.00 53.97 185 ASN A C 1
ATOM 1514 O O . ASN A 1 185 ? -1.123 17.177 -6.152 1.00 53.97 185 ASN A O 1
ATOM 1518 N N . GLU A 1 186 ? 0.845 16.242 -5.664 1.00 64.12 186 GLU A N 1
ATOM 1519 C CA . GLU A 1 186 ? 0.574 16.238 -4.233 1.00 64.12 186 GLU A CA 1
ATOM 1520 C C . GLU A 1 186 ? 0.785 17.665 -3.716 1.00 64.12 186 GLU A C 1
ATOM 1522 O O . GLU A 1 186 ? 1.902 18.166 -3.700 1.00 64.12 186 GLU A O 1
ATOM 1527 N N . ILE A 1 187 ? -0.313 18.317 -3.322 1.00 68.94 187 ILE A N 1
ATOM 1528 C CA . ILE A 1 187 ? -0.395 19.743 -2.942 1.00 68.94 187 ILE A CA 1
ATOM 1529 C C . ILE A 1 187 ? 0.635 20.113 -1.856 1.00 68.94 187 ILE A C 1
ATOM 1531 O O . ILE A 1 187 ? 1.095 21.246 -1.777 1.00 68.94 187 ILE A O 1
ATOM 1535 N N . TRP A 1 188 ? 1.044 19.138 -1.042 1.00 82.94 188 TRP A N 1
ATOM 1536 C CA . TRP A 1 188 ? 2.006 19.305 0.044 1.00 82.94 188 TRP A CA 1
ATOM 1537 C C . TRP A 1 188 ? 3.477 19.093 -0.364 1.00 82.94 188 TRP A C 1
ATOM 1539 O O . TRP A 1 188 ? 4.372 19.353 0.445 1.00 82.94 188 TRP A O 1
ATOM 1549 N N . PHE A 1 189 ? 3.758 18.600 -1.577 1.00 85.62 189 PHE A N 1
ATOM 1550 C CA . PHE A 1 189 ? 5.108 18.274 -2.042 1.00 85.62 189 PHE A CA 1
ATOM 1551 C C . PHE A 1 189 ? 5.791 19.510 -2.639 1.00 85.62 189 PHE A C 1
ATOM 1553 O O . PHE A 1 189 ? 5.526 19.928 -3.763 1.00 85.62 189 PHE A O 1
ATOM 1560 N N . THR A 1 190 ? 6.704 20.100 -1.876 1.00 88.94 190 THR A N 1
ATOM 1561 C CA . THR A 1 190 ? 7.387 21.344 -2.250 1.00 88.94 190 THR A CA 1
ATOM 1562 C C . THR A 1 190 ? 8.597 21.109 -3.161 1.00 88.94 190 THR A C 1
ATOM 1564 O O . THR A 1 190 ? 9.153 20.010 -3.234 1.00 88.94 190 THR A O 1
ATOM 1567 N N . LYS A 1 191 ? 9.087 22.175 -3.811 1.00 89.94 191 LYS A N 1
ATOM 1568 C CA . LYS A 1 191 ? 10.347 22.157 -4.585 1.00 89.94 191 LYS A CA 1
ATOM 1569 C C . LYS A 1 191 ? 11.522 21.611 -3.763 1.00 89.94 191 LYS A C 1
ATOM 1571 O O . LYS A 1 191 ? 12.331 20.836 -4.267 1.00 89.94 191 LYS A O 1
ATOM 1576 N N . LEU A 1 192 ? 11.565 21.938 -2.471 1.00 91.56 192 LEU A N 1
ATOM 1577 C CA . LEU A 1 192 ? 12.609 21.473 -1.562 1.00 91.56 192 LEU A CA 1
ATOM 1578 C C . LEU A 1 192 ? 12.522 19.954 -1.315 1.00 91.56 192 LEU A C 1
ATOM 1580 O O . LEU A 1 192 ? 13.551 19.275 -1.269 1.00 91.56 192 LEU A O 1
ATOM 1584 N N . CYS A 1 193 ? 11.311 19.383 -1.271 1.00 91.12 193 CYS A N 1
ATOM 1585 C CA . CYS A 1 193 ? 11.122 17.929 -1.261 1.00 91.12 193 CYS A CA 1
ATOM 1586 C C . CYS A 1 193 ? 11.698 17.272 -2.527 1.00 91.12 193 CYS A C 1
ATOM 1588 O O . CYS A 1 193 ? 12.350 16.226 -2.430 1.00 91.12 193 CYS A O 1
ATOM 1590 N N . ASP A 1 194 ? 11.516 17.887 -3.702 1.00 89.88 194 ASP A N 1
ATOM 1591 C CA . ASP A 1 194 ? 12.073 17.391 -4.969 1.00 89.88 194 ASP A CA 1
ATOM 1592 C C . ASP A 1 194 ? 13.607 17.427 -4.982 1.00 89.88 194 ASP A C 1
ATOM 1594 O O . ASP A 1 194 ? 14.266 16.454 -5.353 1.00 89.88 194 ASP A O 1
ATOM 1598 N N . GLU A 1 195 ? 14.205 18.520 -4.511 1.00 93.75 195 GLU A N 1
ATOM 1599 C CA . GLU A 1 195 ? 15.659 18.659 -4.415 1.00 93.75 195 GLU A CA 1
ATOM 1600 C C . GLU A 1 195 ? 16.271 17.591 -3.502 1.00 93.75 195 GLU A C 1
ATOM 1602 O O . GLU A 1 195 ? 17.255 16.929 -3.858 1.00 93.75 195 GLU A O 1
ATOM 1607 N N . LYS A 1 196 ? 15.663 17.359 -2.333 1.00 94.06 196 LYS A N 1
ATOM 1608 C CA . LYS A 1 196 ? 16.099 16.308 -1.404 1.00 94.06 196 LYS A CA 1
ATOM 1609 C C . LYS A 1 196 ? 15.891 14.910 -1.991 1.00 94.06 196 LYS A C 1
ATOM 1611 O O . LYS A 1 196 ? 16.760 14.049 -1.831 1.00 94.06 196 LYS A O 1
ATOM 1616 N N . ARG A 1 197 ? 14.800 14.690 -2.732 1.00 93.69 197 ARG A N 1
ATOM 1617 C CA . ARG A 1 197 ? 14.533 13.443 -3.464 1.00 93.69 197 ARG A CA 1
ATOM 1618 C C . ARG A 1 197 ? 15.612 13.171 -4.511 1.00 93.69 197 ARG A C 1
ATOM 1620 O O . ARG A 1 197 ? 16.135 12.057 -4.564 1.00 93.69 197 ARG A O 1
ATOM 1627 N N . LYS A 1 198 ? 15.973 14.171 -5.320 1.00 94.25 198 LYS A N 1
ATOM 1628 C CA . LYS A 1 198 ? 17.046 14.074 -6.323 1.00 94.25 198 LYS A CA 1
ATOM 1629 C C . LYS A 1 198 ? 18.378 13.714 -5.672 1.00 94.25 198 LYS A C 1
ATOM 1631 O O . LYS A 1 198 ? 19.022 12.760 -6.103 1.00 94.25 198 LYS A O 1
ATOM 1636 N N . LYS A 1 199 ? 18.744 14.394 -4.578 1.00 95.62 199 LYS A N 1
ATOM 1637 C CA . LYS A 1 199 ? 19.958 14.090 -3.798 1.00 95.62 199 LYS A CA 1
ATOM 1638 C C . LYS A 1 199 ? 19.968 12.641 -3.293 1.00 95.62 199 LYS A C 1
ATOM 1640 O O . LYS A 1 199 ? 20.967 11.947 -3.467 1.00 95.62 199 LYS A O 1
ATOM 1645 N N . PHE A 1 200 ? 18.850 12.150 -2.755 1.00 96.94 200 PHE A N 1
ATOM 1646 C CA . PHE A 1 200 ? 18.716 10.755 -2.322 1.00 96.94 200 PHE A CA 1
ATOM 1647 C C . PHE A 1 200 ? 18.879 9.750 -3.472 1.00 96.94 200 PHE A C 1
ATOM 1649 O O . PHE A 1 200 ? 19.650 8.799 -3.346 1.00 96.94 200 PHE A O 1
ATOM 1656 N N . HIS A 1 201 ? 18.197 9.949 -4.605 1.00 93.31 201 HIS A N 1
ATOM 1657 C CA . HIS A 1 201 ? 18.310 9.028 -5.744 1.00 93.31 201 HIS A CA 1
ATOM 1658 C C . HIS A 1 201 ? 19.701 9.051 -6.373 1.00 93.31 201 HIS A C 1
ATOM 1660 O O . HIS A 1 201 ? 20.194 8.000 -6.777 1.00 93.31 201 HIS A O 1
ATOM 1666 N N . ASN A 1 202 ? 20.365 10.206 -6.407 1.00 96.19 202 ASN A N 1
ATOM 1667 C CA . ASN A 1 202 ? 21.747 10.310 -6.869 1.00 96.19 202 ASN A CA 1
ATOM 1668 C C . ASN A 1 202 ? 22.706 9.552 -5.940 1.00 96.19 202 ASN A C 1
ATOM 1670 O O . ASN A 1 202 ? 23.511 8.761 -6.427 1.00 96.19 202 ASN A O 1
ATOM 1674 N N . ALA A 1 203 ? 22.574 9.708 -4.618 1.00 95.38 203 ALA A N 1
ATOM 1675 C CA . ALA A 1 203 ? 23.355 8.934 -3.651 1.00 95.38 203 ALA A CA 1
ATOM 1676 C C . ALA A 1 203 ? 23.081 7.424 -3.771 1.00 95.38 203 ALA A C 1
ATOM 1678 O O . ALA A 1 203 ? 24.005 6.618 -3.724 1.00 95.38 203 ALA A O 1
ATOM 1679 N N . LYS A 1 204 ? 21.823 7.033 -4.019 1.00 95.81 204 LYS A N 1
ATOM 1680 C CA . LYS A 1 204 ? 21.439 5.631 -4.237 1.00 95.81 204 LYS A CA 1
ATOM 1681 C C . LYS A 1 204 ? 22.071 5.055 -5.503 1.00 95.81 204 LYS A C 1
ATOM 1683 O O . LYS A 1 204 ? 22.550 3.928 -5.484 1.00 95.81 204 LYS A O 1
ATOM 1688 N N . LYS A 1 205 ? 22.099 5.827 -6.594 1.00 95.81 205 LYS A N 1
ATOM 1689 C CA . LYS A 1 205 ? 22.789 5.437 -7.833 1.00 95.81 205 LYS A CA 1
ATOM 1690 C C . LYS A 1 205 ? 24.289 5.259 -7.597 1.00 95.81 205 LYS A C 1
ATOM 1692 O O . LYS A 1 205 ? 24.830 4.264 -8.057 1.00 95.81 205 LYS A O 1
ATOM 1697 N N . LYS A 1 206 ? 24.936 6.181 -6.872 1.00 94.69 206 LYS A N 1
ATOM 1698 C CA . LYS A 1 206 ? 26.364 6.078 -6.523 1.00 94.69 206 LYS A CA 1
ATOM 1699 C C . LYS A 1 206 ? 26.657 4.823 -5.694 1.00 94.69 206 LYS A C 1
ATOM 1701 O O . LYS A 1 206 ? 27.505 4.042 -6.094 1.00 94.69 206 LYS A O 1
ATOM 1706 N N . TYR A 1 207 ? 25.879 4.565 -4.642 1.00 94.56 207 TYR A N 1
ATOM 1707 C CA . TYR A 1 207 ? 26.019 3.357 -3.818 1.00 94.56 207 TYR A CA 1
ATOM 1708 C C . TYR A 1 207 ? 25.789 2.051 -4.596 1.00 94.56 207 TYR A C 1
ATOM 1710 O O . TYR A 1 207 ? 26.457 1.050 -4.364 1.00 94.56 207 TYR A O 1
ATOM 1718 N N . ASN A 1 208 ? 24.840 2.046 -5.535 1.00 91.25 208 ASN A N 1
ATOM 1719 C CA . ASN A 1 208 ? 24.594 0.870 -6.368 1.00 91.25 208 ASN A CA 1
ATOM 1720 C C . ASN A 1 208 ? 25.721 0.609 -7.377 1.00 91.25 208 ASN A C 1
ATOM 1722 O O . ASN A 1 208 ? 25.884 -0.537 -7.785 1.00 91.25 208 ASN A O 1
ATOM 1726 N N . LYS A 1 209 ? 26.446 1.653 -7.800 1.00 94.62 209 LYS A N 1
ATOM 1727 C CA . LYS A 1 209 ? 27.635 1.522 -8.653 1.00 94.62 209 LYS A CA 1
ATOM 1728 C C . LYS A 1 209 ? 28.834 1.025 -7.851 1.00 94.62 209 LYS A C 1
ATOM 1730 O O . LYS A 1 209 ? 29.520 0.123 -8.302 1.00 94.62 209 LYS A O 1
ATOM 1735 N N . ASP A 1 210 ? 29.047 1.599 -6.671 1.00 93.38 210 ASP A N 1
ATOM 1736 C CA . ASP A 1 210 ? 30.149 1.254 -5.780 1.00 93.38 210 ASP A CA 1
ATOM 1737 C C . ASP A 1 210 ? 29.665 1.206 -4.321 1.00 93.38 210 ASP A C 1
ATOM 1739 O O . ASP A 1 210 ? 29.209 2.205 -3.751 1.00 93.38 210 ASP A O 1
ATOM 1743 N N . LYS A 1 211 ? 29.800 0.027 -3.706 1.00 94.19 211 LYS A N 1
ATOM 1744 C CA . LYS A 1 211 ? 29.323 -0.284 -2.352 1.00 94.19 211 LYS A CA 1
ATOM 1745 C C . LYS A 1 211 ? 30.315 0.109 -1.247 1.00 94.19 211 LYS A C 1
ATOM 1747 O O . LYS A 1 211 ? 30.254 -0.452 -0.155 1.00 94.19 211 LYS A O 1
ATOM 1752 N N . SER A 1 212 ? 31.184 1.083 -1.501 1.00 96.00 212 SER A N 1
ATOM 1753 C CA . SER A 1 212 ? 32.084 1.676 -0.508 1.00 96.00 212 SER A CA 1
ATOM 1754 C C . SER A 1 212 ? 31.366 2.203 0.754 1.00 96.00 212 SER A C 1
ATOM 1756 O O . SER A 1 212 ? 30.204 2.636 0.719 1.00 96.00 212 SER A O 1
ATOM 1758 N N . SER A 1 213 ? 32.080 2.203 1.887 1.00 94.19 213 SER A N 1
ATOM 1759 C CA . SER A 1 213 ? 31.617 2.729 3.182 1.00 94.19 213 SER A CA 1
ATOM 1760 C C . SER A 1 213 ? 31.218 4.208 3.097 1.00 94.19 213 SER A C 1
ATOM 1762 O O . SER A 1 213 ? 30.154 4.586 3.593 1.00 94.19 213 SER A O 1
ATOM 1764 N N . ALA A 1 214 ? 31.983 5.025 2.368 1.00 95.56 214 ALA A N 1
ATOM 1765 C CA . ALA A 1 214 ? 31.691 6.443 2.150 1.00 95.56 214 ALA A CA 1
ATOM 1766 C C . ALA A 1 214 ? 30.375 6.662 1.373 1.00 95.56 214 ALA A C 1
ATOM 1768 O O . ALA A 1 214 ? 29.571 7.547 1.698 1.00 95.56 214 ALA A O 1
ATOM 1769 N N . ASN A 1 215 ? 30.098 5.814 0.374 1.00 94.56 215 ASN A N 1
ATOM 1770 C CA . ASN A 1 215 ? 28.848 5.860 -0.390 1.00 94.56 215 ASN A CA 1
ATOM 1771 C C . ASN A 1 215 ? 27.650 5.411 0.459 1.00 94.56 215 ASN A C 1
ATOM 1773 O O . ASN A 1 215 ? 26.557 5.976 0.338 1.00 94.56 215 ASN A O 1
ATOM 1777 N N . ARG A 1 216 ? 27.849 4.431 1.351 1.00 94.69 216 ARG A N 1
ATOM 1778 C CA . ARG A 1 216 ? 26.835 3.986 2.318 1.00 94.69 216 ARG A CA 1
ATOM 1779 C C . ARG A 1 216 ? 26.460 5.105 3.295 1.00 94.69 216 ARG A C 1
ATOM 1781 O O . ARG A 1 216 ? 25.267 5.348 3.498 1.00 94.69 216 ARG A O 1
ATOM 1788 N N . GLU A 1 217 ? 27.446 5.809 3.849 1.00 95.88 217 GLU A N 1
ATOM 1789 C CA . GLU A 1 217 ? 27.252 6.968 4.738 1.00 95.88 217 GLU A CA 1
ATOM 1790 C C . GLU A 1 217 ? 26.489 8.090 4.015 1.00 95.88 217 GLU A C 1
ATOM 1792 O O . GLU A 1 217 ? 25.455 8.574 4.486 1.00 95.88 217 GLU A O 1
ATOM 1797 N N . SER A 1 218 ? 26.928 8.424 2.799 1.00 95.81 218 SER A N 1
ATOM 1798 C CA . SER A 1 218 ? 26.300 9.442 1.950 1.00 95.81 218 SER A CA 1
ATOM 1799 C C . SER A 1 218 ? 24.836 9.114 1.636 1.00 95.81 218 SER A C 1
ATOM 1801 O O . SER A 1 218 ? 23.957 9.979 1.722 1.00 95.81 218 SER A O 1
ATOM 1803 N N . LEU A 1 219 ? 24.534 7.849 1.318 1.00 96.12 219 LEU A N 1
ATOM 1804 C CA . LEU A 1 219 ? 23.167 7.375 1.099 1.00 96.12 219 LEU A CA 1
ATOM 1805 C C . LEU A 1 219 ? 22.321 7.481 2.373 1.00 96.12 219 LEU A C 1
ATOM 1807 O O . LEU A 1 219 ? 21.170 7.927 2.313 1.00 96.12 219 LEU A O 1
ATOM 1811 N N . ARG A 1 220 ? 22.876 7.095 3.527 1.00 96.19 220 ARG A N 1
ATOM 1812 C CA . ARG A 1 220 ? 22.203 7.186 4.829 1.00 96.19 220 ARG A CA 1
ATOM 1813 C C . ARG A 1 220 ? 21.847 8.635 5.164 1.00 96.19 220 ARG A C 1
ATOM 1815 O O . ARG A 1 220 ? 20.690 8.905 5.503 1.00 96.19 220 ARG A O 1
ATOM 1822 N N . PHE A 1 221 ? 22.790 9.564 5.009 1.00 97.06 221 PHE A N 1
ATOM 1823 C CA . PHE A 1 221 ? 22.565 10.987 5.258 1.00 97.06 221 PHE A CA 1
ATOM 1824 C C . PHE A 1 221 ? 21.513 11.573 4.309 1.00 97.06 221 PHE A C 1
ATOM 1826 O O . PHE A 1 221 ? 20.538 12.185 4.757 1.00 97.06 221 PHE A O 1
ATOM 1833 N N . ALA A 1 222 ? 21.640 11.316 3.002 1.00 95.56 222 ALA A N 1
ATOM 1834 C CA . ALA A 1 222 ? 20.682 11.788 2.006 1.00 95.56 222 ALA A CA 1
ATOM 1835 C C . ALA A 1 222 ? 19.268 11.234 2.260 1.00 95.56 222 ALA A C 1
ATOM 1837 O O . ALA A 1 222 ? 18.283 11.969 2.155 1.00 95.56 222 ALA A O 1
ATOM 1838 N N . ARG A 1 223 ? 19.153 9.963 2.676 1.00 95.44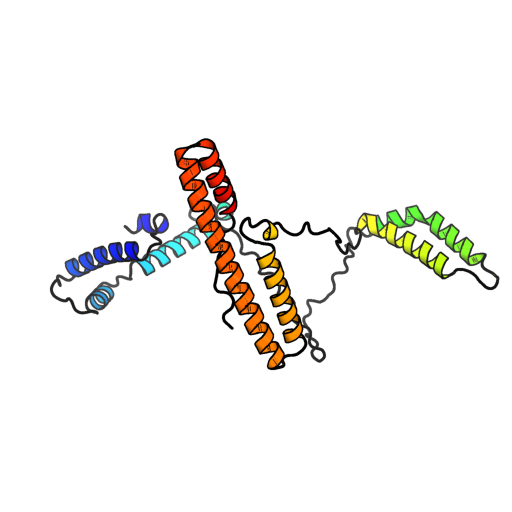 223 ARG A N 1
ATOM 1839 C CA . ARG A 1 223 ? 17.878 9.337 3.065 1.00 95.44 223 ARG A CA 1
ATOM 1840 C C . ARG A 1 223 ? 17.263 10.019 4.284 1.00 95.44 223 ARG A C 1
ATOM 1842 O O . ARG A 1 223 ? 16.066 10.306 4.267 1.00 95.44 223 ARG A O 1
ATOM 1849 N N . LYS A 1 224 ? 18.055 10.276 5.332 1.00 96.38 224 LYS A N 1
ATOM 1850 C CA . LYS A 1 224 ? 17.590 10.948 6.557 1.00 96.38 224 LYS A CA 1
ATOM 1851 C C . LYS A 1 224 ? 17.118 12.368 6.253 1.00 96.38 224 LYS A C 1
ATOM 1853 O O . LYS A 1 224 ? 16.027 12.744 6.674 1.00 96.38 224 LYS A O 1
ATOM 1858 N N . SER A 1 225 ? 17.894 13.122 5.471 1.00 95.50 225 SER A N 1
ATOM 1859 C CA . SER A 1 225 ? 17.536 14.486 5.072 1.00 95.50 225 SER A CA 1
ATOM 1860 C C . SER A 1 225 ? 16.251 14.522 4.241 1.00 95.50 225 SER A C 1
ATOM 1862 O O . SER A 1 225 ? 15.378 15.336 4.525 1.00 95.50 225 SER A O 1
ATOM 1864 N N . TYR A 1 226 ? 16.088 13.607 3.280 1.00 95.19 226 TYR A N 1
ATOM 1865 C CA . TYR A 1 226 ? 14.865 13.510 2.481 1.00 95.19 226 TYR A CA 1
ATOM 1866 C C . TYR A 1 226 ? 13.633 13.164 3.322 1.00 95.19 226 TYR A C 1
ATOM 1868 O O . TYR A 1 226 ? 12.612 13.835 3.214 1.00 95.19 226 TYR A O 1
ATOM 1876 N N . LYS A 1 227 ? 13.734 12.166 4.210 1.00 92.62 227 LYS A N 1
ATOM 1877 C CA . LYS A 1 227 ? 12.623 11.798 5.099 1.00 92.62 227 LYS A CA 1
ATOM 1878 C C . LYS A 1 227 ? 12.208 12.947 6.015 1.00 92.62 227 LYS A C 1
ATOM 1880 O O . LYS A 1 227 ? 11.017 13.208 6.139 1.00 92.62 227 LYS A O 1
ATOM 1885 N N . LYS A 1 228 ? 13.181 13.634 6.626 1.00 93.81 228 LYS A N 1
ATOM 1886 C CA . LYS A 1 228 ? 12.918 14.781 7.505 1.00 93.81 228 LYS A CA 1
ATOM 1887 C C . LYS A 1 228 ? 12.145 15.873 6.767 1.00 93.81 228 LYS A C 1
ATOM 1889 O O . LYS A 1 228 ? 11.196 16.417 7.322 1.00 93.81 228 LYS A O 1
ATOM 1894 N N . GLU A 1 229 ? 12.522 16.150 5.522 1.00 94.31 229 GLU A N 1
ATOM 1895 C CA . GLU A 1 229 ? 11.847 17.172 4.730 1.00 94.31 229 GLU A CA 1
ATOM 1896 C C . GLU A 1 229 ? 10.417 16.785 4.357 1.00 94.31 229 GLU A C 1
ATOM 1898 O O . GLU A 1 229 ? 9.511 17.598 4.501 1.00 94.31 229 GLU A O 1
ATOM 1903 N N . LEU A 1 230 ? 10.190 15.530 3.956 1.00 89.56 230 LEU A N 1
ATOM 1904 C CA . LEU A 1 230 ? 8.836 15.049 3.678 1.00 89.56 230 LEU A CA 1
ATOM 1905 C C . LEU A 1 230 ? 7.929 15.184 4.901 1.00 89.56 230 LEU A C 1
ATOM 1907 O O . LEU A 1 230 ? 6.823 15.701 4.785 1.00 89.56 230 LEU A O 1
ATOM 1911 N N . SER A 1 231 ? 8.407 14.756 6.073 1.00 87.75 231 SER A N 1
ATOM 1912 C CA . SER A 1 231 ? 7.660 14.886 7.326 1.00 87.75 231 SER A CA 1
ATOM 1913 C C . SER A 1 231 ? 7.343 16.345 7.649 1.00 87.75 231 SER A C 1
ATOM 1915 O O . SER A 1 231 ? 6.212 16.650 8.016 1.00 87.75 231 SER A O 1
ATOM 1917 N N . ARG A 1 232 ? 8.311 17.253 7.471 1.00 91.69 232 ARG A N 1
ATOM 1918 C CA . ARG A 1 232 ? 8.127 18.690 7.711 1.00 91.69 232 ARG A CA 1
ATOM 1919 C C . ARG A 1 232 ? 7.112 19.306 6.750 1.00 91.69 232 ARG A C 1
ATOM 1921 O O . ARG A 1 232 ? 6.201 19.995 7.195 1.00 91.69 232 ARG A O 1
ATOM 1928 N N . SER A 1 233 ? 7.255 19.051 5.451 1.00 90.31 233 SER A N 1
ATOM 1929 C CA . SER A 1 233 ? 6.371 19.598 4.415 1.00 90.31 233 SER A CA 1
ATOM 1930 C C . SER A 1 233 ? 4.936 19.101 4.593 1.00 90.31 233 SER A C 1
ATOM 1932 O O . SER A 1 233 ? 3.992 19.883 4.510 1.00 90.31 233 SER A O 1
ATOM 1934 N N . PHE A 1 234 ? 4.772 17.817 4.925 1.00 87.81 234 PHE A N 1
ATOM 1935 C CA . PHE A 1 234 ? 3.467 17.237 5.219 1.00 87.81 234 PHE A CA 1
ATOM 1936 C C . PHE A 1 234 ? 2.833 17.839 6.481 1.00 87.81 234 PHE A C 1
ATOM 1938 O O . PHE A 1 234 ? 1.670 18.233 6.445 1.00 87.81 234 PHE A O 1
ATOM 1945 N N . ALA A 1 235 ? 3.593 17.974 7.575 1.00 87.12 235 ALA A N 1
ATOM 1946 C CA . ALA A 1 235 ? 3.099 18.584 8.812 1.00 87.12 235 ALA A CA 1
ATOM 1947 C C . ALA A 1 235 ? 2.671 20.046 8.604 1.00 87.12 235 ALA A C 1
ATOM 1949 O O . ALA A 1 235 ? 1.599 20.445 9.048 1.00 87.12 235 ALA A O 1
ATOM 1950 N N . ASN A 1 236 ? 3.466 20.827 7.868 1.00 90.31 236 ASN A N 1
ATOM 1951 C CA . ASN A 1 236 ? 3.131 22.212 7.537 1.00 90.31 236 ASN A CA 1
ATOM 1952 C C . ASN A 1 236 ? 1.856 22.309 6.695 1.00 90.31 236 ASN A C 1
ATOM 1954 O O . ASN A 1 236 ? 1.003 23.150 6.963 1.00 90.31 236 ASN A O 1
ATOM 1958 N N . HIS A 1 237 ? 1.710 21.442 5.692 1.00 89.12 237 HIS A N 1
ATOM 1959 C CA . HIS A 1 237 ? 0.493 21.392 4.890 1.00 89.12 237 HIS A CA 1
ATOM 1960 C C . HIS A 1 237 ? -0.725 21.040 5.745 1.00 89.12 237 HIS A C 1
ATOM 1962 O O . HIS A 1 237 ? -1.760 21.681 5.608 1.00 89.12 237 HIS A O 1
ATOM 1968 N N . GLN A 1 238 ? -0.601 20.062 6.646 1.00 85.62 238 GLN A N 1
ATOM 1969 C CA . GLN A 1 238 ? -1.686 19.682 7.546 1.00 85.62 238 GLN A CA 1
ATOM 1970 C C . GLN A 1 238 ? -2.109 20.851 8.446 1.00 85.62 238 GLN A C 1
ATOM 1972 O O . GLN A 1 238 ? -3.295 21.150 8.539 1.00 85.62 238 GLN A O 1
ATOM 1977 N N . LEU A 1 239 ? -1.145 21.564 9.035 1.00 90.12 239 LEU A N 1
ATOM 1978 C CA . LEU A 1 239 ? -1.418 22.747 9.856 1.00 90.12 239 LEU A CA 1
ATOM 1979 C C . LEU 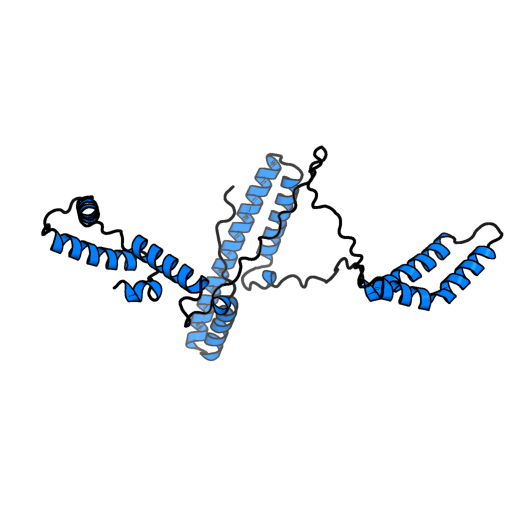A 1 239 ? -2.079 23.877 9.057 1.00 90.12 239 LEU A C 1
ATOM 1981 O O . LEU A 1 239 ? -3.004 24.521 9.548 1.00 90.12 239 LEU A O 1
ATOM 1985 N N . ASN A 1 240 ? -1.616 24.132 7.833 1.00 89.44 240 ASN A N 1
ATOM 1986 C CA . ASN A 1 240 ? -2.200 25.163 6.976 1.00 89.44 240 ASN A CA 1
ATOM 1987 C C . ASN A 1 240 ? -3.625 24.799 6.558 1.00 89.44 240 ASN A C 1
ATOM 1989 O O . ASN A 1 240 ? -4.510 25.646 6.637 1.00 89.44 240 ASN A O 1
ATOM 1993 N N . LEU A 1 241 ? -3.855 23.536 6.202 1.00 87.00 241 LEU A N 1
ATOM 1994 C CA . LEU A 1 241 ? -5.177 23.026 5.866 1.00 87.00 241 LEU A CA 1
ATOM 1995 C C . LEU A 1 241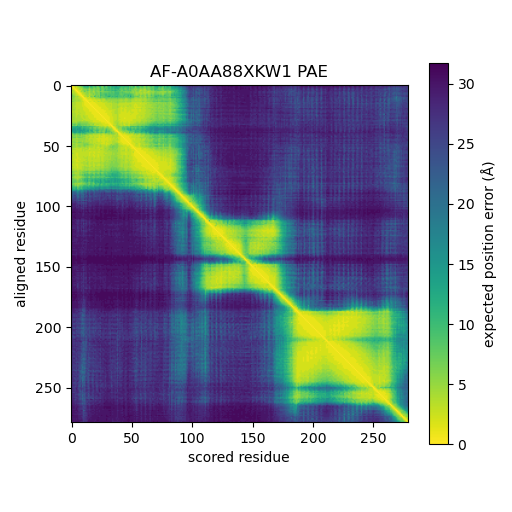 ? -6.142 23.155 7.051 1.00 87.00 241 LEU A C 1
ATOM 1997 O O . LEU A 1 241 ? -7.279 23.576 6.877 1.00 87.00 241 LEU A O 1
ATOM 2001 N N . GLU A 1 242 ? -5.698 22.838 8.269 1.00 87.56 242 GLU A N 1
ATOM 2002 C CA . GLU A 1 242 ? -6.517 23.014 9.473 1.00 87.56 242 GLU A CA 1
ATOM 2003 C C . GLU A 1 242 ? -6.882 24.481 9.720 1.00 87.56 242 GLU A C 1
ATOM 2005 O O . GLU A 1 242 ? -8.021 24.777 10.087 1.00 87.56 242 GLU A O 1
ATOM 2010 N N . LYS A 1 243 ? -5.946 25.413 9.501 1.00 89.38 243 LYS A N 1
ATOM 2011 C CA . LYS A 1 243 ? -6.219 26.855 9.599 1.00 89.38 243 LYS A CA 1
ATOM 2012 C C . LYS A 1 243 ? -7.221 27.305 8.539 1.00 89.38 243 LYS A C 1
ATOM 2014 O O . LYS A 1 243 ? -8.181 27.994 8.877 1.00 89.38 243 LYS A O 1
ATOM 2019 N N . GLU A 1 244 ? -7.028 26.879 7.296 1.00 89.44 244 GLU A N 1
ATOM 2020 C CA . GLU A 1 244 ? -7.903 27.197 6.167 1.00 89.44 244 GLU A CA 1
ATOM 2021 C C . GLU A 1 244 ? -9.324 26.667 6.405 1.00 89.44 244 GLU A C 1
ATOM 2023 O O . GLU A 1 244 ? -10.293 27.411 6.267 1.00 89.44 244 GLU A O 1
ATOM 2028 N N . LEU A 1 245 ? -9.466 25.424 6.875 1.00 87.31 245 LEU A N 1
ATOM 2029 C CA . LEU A 1 245 ? -10.759 24.835 7.234 1.00 87.31 245 LEU A CA 1
ATOM 2030 C C . LEU A 1 245 ? -11.436 25.580 8.391 1.00 87.31 245 LEU A C 1
ATOM 2032 O O . LEU A 1 245 ? -12.638 25.825 8.338 1.00 87.31 245 LEU A O 1
ATOM 2036 N N . ARG A 1 246 ? -10.688 25.984 9.427 1.00 87.00 246 ARG A N 1
ATOM 2037 C CA . ARG A 1 246 ? -11.242 26.755 10.557 1.00 87.00 246 ARG A CA 1
ATOM 2038 C C . ARG A 1 246 ? -11.712 28.150 10.140 1.00 87.00 246 ARG A C 1
ATOM 2040 O O . ARG A 1 246 ? -12.721 28.619 10.658 1.00 87.00 246 ARG A O 1
ATOM 2047 N N . GLN A 1 247 ? -10.994 28.809 9.231 1.00 87.81 247 GLN A N 1
ATOM 2048 C CA . GLN A 1 247 ? -11.355 30.135 8.719 1.00 87.81 247 GLN A CA 1
ATOM 2049 C C . GLN A 1 247 ? -12.552 30.060 7.762 1.00 87.81 247 GLN A C 1
ATOM 2051 O O . GLN A 1 247 ? -13.534 30.781 7.935 1.00 87.81 247 GLN A O 1
ATOM 2056 N N . THR A 1 248 ? -12.512 29.146 6.792 1.00 87.31 248 THR A N 1
ATOM 2057 C CA . THR A 1 248 ? -13.592 28.962 5.807 1.00 87.31 248 THR A CA 1
ATOM 2058 C C . THR A 1 248 ? -14.875 28.445 6.446 1.00 87.31 248 THR A C 1
ATOM 2060 O O . THR A 1 248 ? -15.947 28.917 6.088 1.00 87.31 248 THR A O 1
ATOM 2063 N N . SER A 1 249 ? -14.790 27.579 7.463 1.00 82.69 249 SER A N 1
ATOM 2064 C CA . SER A 1 249 ? -15.962 27.126 8.226 1.00 82.69 249 SER A CA 1
ATOM 2065 C C . SER A 1 249 ? -16.748 28.272 8.866 1.00 82.69 249 SER A C 1
ATOM 2067 O O . SER A 1 249 ? -17.943 28.108 9.091 1.00 82.69 249 SER A O 1
ATOM 2069 N N . ARG A 1 250 ? -16.096 29.392 9.200 1.00 79.75 250 ARG A N 1
ATOM 2070 C CA . ARG A 1 250 ? -16.745 30.551 9.831 1.00 79.75 250 ARG A CA 1
ATOM 2071 C C . ARG A 1 250 ? -17.267 31.561 8.812 1.00 79.75 250 ARG A C 1
ATOM 2073 O O . ARG A 1 250 ? -18.281 32.195 9.068 1.00 79.75 250 ARG A O 1
ATOM 2080 N N . ASN A 1 251 ? -16.588 31.688 7.671 1.00 83.69 251 ASN A N 1
ATOM 2081 C CA . ASN A 1 251 ? -16.811 32.791 6.734 1.00 83.69 251 ASN A CA 1
ATOM 2082 C C . ASN A 1 251 ? -17.527 32.367 5.439 1.00 83.69 251 ASN A C 1
ATOM 2084 O O . ASN A 1 251 ? -18.199 33.188 4.825 1.00 83.69 251 ASN A O 1
ATOM 2088 N N . ASN A 1 252 ? -17.363 31.118 4.980 1.00 84.81 252 ASN A N 1
ATOM 2089 C CA . ASN A 1 252 ? -17.937 30.642 3.719 1.00 84.81 252 ASN A CA 1
ATOM 2090 C C . ASN A 1 252 ? -18.096 29.110 3.680 1.00 84.81 252 ASN A C 1
ATOM 2092 O O . ASN A 1 252 ? -17.169 28.353 3.374 1.00 84.81 252 ASN A O 1
ATOM 2096 N N . THR A 1 253 ? -19.329 28.656 3.896 1.00 83.56 253 THR A N 1
ATOM 2097 C CA . THR A 1 253 ? -19.706 27.236 3.913 1.00 83.56 253 THR A CA 1
ATOM 2098 C C . THR A 1 253 ? -19.460 26.529 2.572 1.00 83.56 253 THR A C 1
ATOM 2100 O O . THR A 1 253 ? -19.117 25.349 2.554 1.00 83.56 253 THR A O 1
ATOM 2103 N N . LYS A 1 254 ? -19.586 27.223 1.431 1.00 84.38 254 LYS A N 1
ATOM 2104 C CA . LYS A 1 254 ? -19.398 26.626 0.094 1.00 84.38 254 LYS A CA 1
ATOM 2105 C C . LYS A 1 254 ? -17.924 26.323 -0.190 1.00 84.38 254 LYS A C 1
ATOM 2107 O O . LYS A 1 254 ? -17.602 25.235 -0.668 1.00 84.38 254 LYS A O 1
ATOM 2112 N N . GLU A 1 255 ? -17.034 27.254 0.149 1.00 82.44 255 GLU A N 1
ATOM 2113 C CA . GLU A 1 255 ? -15.573 27.073 0.084 1.00 82.44 255 GLU A CA 1
ATOM 2114 C C . GLU A 1 255 ? -15.117 25.913 0.982 1.00 82.44 255 GLU A C 1
ATOM 2116 O O . GLU A 1 255 ? -14.385 25.026 0.539 1.00 82.44 255 GLU A O 1
ATOM 2121 N N . PHE A 1 256 ? -15.642 25.845 2.208 1.00 86.44 256 PHE A N 1
ATOM 2122 C CA . PHE A 1 256 ? -15.358 24.762 3.153 1.00 86.44 256 PHE A CA 1
ATOM 2123 C C . PHE A 1 256 ? -15.676 23.371 2.572 1.00 86.44 256 PHE A C 1
ATOM 2125 O O . PHE A 1 256 ? -14.827 22.471 2.567 1.00 86.44 256 PHE A O 1
ATOM 2132 N N . TRP A 1 257 ? -16.875 23.191 2.007 1.00 83.50 257 TRP A N 1
ATOM 2133 C CA . TRP A 1 257 ? -17.256 21.922 1.379 1.00 83.50 257 TRP A CA 1
ATOM 2134 C C . TRP A 1 257 ? -16.456 21.623 0.109 1.00 83.50 257 TRP A C 1
ATOM 2136 O O . TRP A 1 257 ? -16.138 20.461 -0.152 1.00 83.50 257 TRP A O 1
ATOM 2146 N N . ASN A 1 258 ? -16.072 22.640 -0.667 1.00 85.31 258 ASN A N 1
ATOM 2147 C CA . ASN A 1 258 ? -15.194 22.461 -1.824 1.00 85.31 258 ASN A CA 1
ATOM 2148 C C . ASN A 1 258 ? -13.822 21.904 -1.421 1.00 85.31 258 ASN A C 1
ATOM 2150 O O . ASN A 1 258 ? -13.324 20.982 -2.076 1.00 85.31 258 ASN A O 1
ATOM 2154 N N . ILE A 1 259 ? -13.229 22.414 -0.337 1.00 82.44 259 ILE A N 1
ATOM 2155 C CA . ILE A 1 259 ? -11.961 21.912 0.208 1.00 82.44 259 ILE A CA 1
ATOM 2156 C C . ILE A 1 259 ? -12.121 20.443 0.620 1.00 82.44 259 ILE A C 1
ATOM 2158 O O . ILE A 1 259 ? -11.374 19.592 0.137 1.00 82.44 259 ILE A O 1
ATOM 2162 N N . LEU A 1 260 ? -13.142 20.102 1.413 1.00 80.38 260 LEU A N 1
ATOM 2163 C CA . LEU A 1 260 ? -13.394 18.714 1.832 1.00 80.38 260 LEU A CA 1
ATOM 2164 C C . LEU A 1 260 ? -13.618 17.760 0.647 1.00 80.38 260 LEU A C 1
ATOM 2166 O O . LEU A 1 260 ? -13.065 16.654 0.606 1.00 80.38 260 LEU A O 1
ATOM 2170 N N . ASN A 1 261 ? -14.368 18.197 -0.364 1.00 78.88 261 ASN A N 1
ATOM 2171 C CA . ASN A 1 261 ? -14.657 17.397 -1.552 1.00 78.88 261 ASN A CA 1
ATOM 2172 C C . ASN A 1 261 ? -13.412 17.138 -2.417 1.00 78.88 261 ASN A C 1
ATOM 2174 O O . ASN A 1 261 ? -13.297 16.060 -3.012 1.00 78.88 261 ASN A O 1
ATOM 2178 N N . LYS A 1 262 ? -12.443 18.067 -2.454 1.00 74.75 262 LYS A N 1
ATOM 2179 C CA . LYS A 1 262 ? -11.140 17.850 -3.118 1.00 74.75 262 LYS A CA 1
ATOM 2180 C C . LYS A 1 262 ? -10.358 16.692 -2.482 1.00 74.75 262 LYS A C 1
ATOM 2182 O O . LYS A 1 262 ? -9.688 15.949 -3.203 1.00 74.75 262 LYS A O 1
ATOM 2187 N N . PHE A 1 263 ? -10.470 16.490 -1.167 1.00 65.69 263 PHE A N 1
ATOM 2188 C CA . PHE A 1 263 ? -9.804 15.387 -0.460 1.00 65.69 263 PHE A CA 1
ATOM 2189 C C . PHE A 1 263 ? -10.593 14.069 -0.521 1.00 65.69 263 PHE A C 1
ATOM 2191 O O . PHE A 1 263 ? -9.988 13.010 -0.689 1.00 65.69 263 PHE A O 1
ATOM 2198 N N . SER A 1 264 ? -11.929 14.122 -0.497 1.00 59.03 264 SER A N 1
ATOM 2199 C CA . SER A 1 264 ? -12.816 12.955 -0.667 1.00 59.03 264 SER A CA 1
ATOM 2200 C C . SER A 1 264 ? -12.603 12.229 -2.007 1.00 59.03 264 SER A C 1
ATOM 2202 O O . SER A 1 264 ? -12.528 11.001 -2.063 1.00 59.03 264 SER A O 1
ATOM 2204 N N . LYS A 1 265 ? -12.389 12.965 -3.106 1.00 52.75 265 LYS A N 1
ATOM 2205 C CA . LYS A 1 265 ? -12.157 12.354 -4.430 1.00 52.75 265 LYS A CA 1
ATOM 2206 C C . LYS A 1 265 ? -10.815 11.608 -4.541 1.00 52.75 265 LYS A C 1
ATOM 2208 O O . LYS A 1 265 ? -10.673 10.745 -5.407 1.00 52.75 265 LYS A O 1
ATOM 2213 N N . LYS A 1 266 ? -9.839 11.880 -3.659 1.00 51.72 266 LYS A N 1
ATOM 2214 C CA . LYS A 1 266 ? -8.509 11.233 -3.663 1.00 51.72 266 LYS A CA 1
ATOM 2215 C C . LYS A 1 266 ? -8.423 9.975 -2.780 1.00 51.72 266 LYS A C 1
ATOM 2217 O O . LYS A 1 266 ? -7.548 9.141 -3.018 1.00 51.72 266 LYS A O 1
ATOM 2222 N N . THR A 1 267 ? -9.338 9.758 -1.829 1.00 38.56 267 THR A N 1
ATOM 2223 C CA . THR A 1 267 ? -9.294 8.610 -0.891 1.00 38.56 267 THR A CA 1
ATOM 2224 C C . THR A 1 267 ? -9.639 7.252 -1.516 1.00 38.56 267 THR A C 1
ATOM 2226 O O . THR A 1 267 ? -9.397 6.219 -0.889 1.00 38.56 267 THR A O 1
ATOM 2229 N N . LYS A 1 268 ? -10.074 7.191 -2.787 1.00 36.56 268 LYS A N 1
ATOM 2230 C CA . LYS A 1 268 ? -10.142 5.914 -3.534 1.00 36.56 268 LYS A CA 1
ATOM 2231 C C . LYS A 1 268 ? -8.764 5.308 -3.844 1.00 36.56 268 LYS A C 1
ATOM 2233 O O . LYS A 1 268 ? -8.688 4.134 -4.200 1.00 36.56 268 LYS A O 1
ATOM 2238 N N . LYS A 1 269 ? -7.664 6.043 -3.647 1.00 39.69 269 LYS A N 1
ATOM 2239 C CA . LYS A 1 269 ? -6.314 5.466 -3.560 1.00 39.69 269 LYS A CA 1
ATOM 2240 C C . LYS A 1 269 ? -5.905 5.424 -2.090 1.00 39.69 269 LYS A C 1
ATOM 2242 O O . LYS A 1 269 ? -5.347 6.383 -1.569 1.00 39.69 269 LYS A O 1
ATOM 2247 N N . ARG A 1 270 ? -6.187 4.305 -1.410 1.00 30.78 270 ARG A N 1
ATOM 2248 C CA . ARG A 1 270 ? -5.607 3.997 -0.093 1.00 30.78 270 ARG A CA 1
ATOM 2249 C C . ARG A 1 270 ? -4.086 4.134 -0.192 1.00 30.78 270 ARG A C 1
ATOM 2251 O O . ARG A 1 270 ? -3.422 3.267 -0.757 1.00 30.78 270 ARG A O 1
ATOM 2258 N N . TYR A 1 271 ? -3.532 5.198 0.378 1.00 37.50 271 TYR A N 1
ATOM 2259 C CA . TYR A 1 271 ? -2.114 5.256 0.692 1.00 37.50 271 TYR A CA 1
ATOM 2260 C C . TYR A 1 271 ? -1.883 4.331 1.883 1.00 37.50 271 TYR A C 1
ATOM 2262 O O . TYR A 1 271 ? -1.920 4.738 3.039 1.00 37.50 271 TYR A O 1
ATOM 2270 N N . THR A 1 272 ? -1.665 3.049 1.609 1.00 28.88 272 THR A N 1
ATOM 2271 C CA . THR A 1 272 ? -1.003 2.193 2.582 1.00 28.88 272 THR A CA 1
ATOM 2272 C C . THR A 1 272 ? 0.434 2.689 2.680 1.00 28.88 272 THR A C 1
ATOM 2274 O O . THR A 1 272 ? 1.269 2.345 1.840 1.00 28.88 272 THR A O 1
ATOM 2277 N N . TYR A 1 273 ? 0.754 3.470 3.710 1.00 36.81 273 TYR A N 1
ATOM 2278 C CA . TYR A 1 273 ? 2.135 3.578 4.176 1.00 36.81 273 TYR A CA 1
ATOM 2279 C C . TYR A 1 273 ? 2.491 2.255 4.870 1.00 36.81 273 TYR A C 1
ATOM 2281 O O . TYR A 1 273 ? 2.744 2.183 6.066 1.00 36.81 273 TYR A O 1
ATOM 2289 N N . THR A 1 274 ? 2.447 1.151 4.118 1.00 30.88 274 THR A N 1
ATOM 2290 C CA . THR A 1 274 ? 3.082 -0.087 4.547 1.00 30.88 274 THR A CA 1
ATOM 2291 C C . THR A 1 274 ? 4.562 0.214 4.615 1.00 30.88 274 THR A C 1
ATOM 2293 O O . THR A 1 274 ? 5.151 0.658 3.625 1.00 30.88 274 THR A O 1
ATOM 2296 N N . ASN A 1 275 ? 5.126 -0.026 5.787 1.00 33.47 275 ASN A N 1
ATOM 2297 C CA . ASN A 1 275 ? 6.528 0.070 6.149 1.00 33.47 275 ASN A CA 1
ATOM 2298 C C . ASN A 1 275 ? 7.381 -0.915 5.310 1.00 33.47 275 ASN A C 1
ATOM 2300 O O . ASN A 1 275 ? 7.980 -1.849 5.821 1.00 33.47 275 ASN A O 1
ATOM 2304 N N . ARG A 1 276 ? 7.402 -0.758 3.981 1.00 33.34 276 ARG A N 1
ATOM 2305 C CA . ARG A 1 276 ? 8.112 -1.614 3.017 1.00 33.34 276 ARG A CA 1
ATOM 2306 C C . ARG A 1 276 ? 9.546 -1.138 2.817 1.00 33.34 276 ARG A C 1
ATOM 2308 O O . ARG A 1 276 ? 9.945 -0.905 1.689 1.00 33.34 276 ARG A O 1
ATOM 2315 N N . TYR A 1 277 ? 10.307 -0.946 3.888 1.00 38.44 277 TYR A N 1
ATOM 2316 C CA . TYR A 1 277 ? 11.772 -0.852 3.806 1.00 38.44 277 TYR A CA 1
ATOM 2317 C C . TYR A 1 277 ? 12.404 -1.292 5.133 1.00 38.44 277 TYR A C 1
ATOM 2319 O O . TYR A 1 277 ? 13.192 -0.546 5.717 1.00 38.44 277 TYR A O 1
ATOM 2327 N N . THR A 1 278 ? 12.026 -2.477 5.608 1.00 34.16 278 THR A N 1
ATOM 2328 C CA . THR A 1 278 ? 12.849 -3.302 6.496 1.00 34.16 278 THR A CA 1
ATOM 2329 C C . THR A 1 278 ? 13.444 -4.419 5.651 1.00 34.16 278 THR A C 1
ATOM 2331 O O . THR A 1 278 ? 12.715 -5.316 5.231 1.00 34.16 278 THR A O 1
ATOM 2334 N N . LEU A 1 279 ? 14.717 -4.237 5.310 1.00 30.12 279 LEU A N 1
ATOM 2335 C CA . LEU A 1 279 ? 15.802 -5.190 5.053 1.00 30.12 279 LEU A CA 1
ATOM 2336 C C . LEU A 1 279 ? 16.982 -4.338 4.563 1.00 30.12 279 LEU A C 1
ATOM 2338 O O . LEU A 1 279 ? 16.794 -3.582 3.576 1.00 30.12 279 LEU A O 1
#

pLDDT: mean 77.59, std 17.52, range [28.88, 97.06]

Foldseek 3Di:
DLVCLLVDPDPDPVVLVVVQVVVLVVLCVVVVNPPDPDPPPSVVSCVVVVHDRPVVSSVVSNVVVVVCQVVCVPVVRHCVVPPDPDDDPPPDDDDDDPPDDDPPPPPPPPPLDDVVLVVQLVVLLVVCVVVVVVLVVVVVPPDDDDDDPVVSVVSVVVSSQVSCCVRRNDPDPPPPPPPVPCPCVPVLCDPVLVVLVVQLVVLVVVCVVPVDPVSVVSNVVSVVVNVVVSVVSVVVVVVVLVVVLVVCVVPPPVVNVVSVVVVVVVCVPPPPPPVPPDD

Solvent-accessible surface area (backbone atoms only — not comparable to full-atom values): 16959 Å² total; per-residue (Å²): 119,70,92,52,35,68,82,62,66,78,85,50,66,71,60,49,52,54,55,50,51,55,52,52,50,51,52,28,58,75,71,69,53,86,76,82,79,65,90,59,62,68,60,51,55,25,60,79,64,73,50,74,56,70,67,57,54,44,50,51,50,41,51,51,49,52,50,36,23,69,74,54,76,35,80,94,47,56,42,79,84,78,56,74,83,80,73,79,71,79,79,77,78,77,84,84,52,99,91,54,86,76,85,60,85,75,75,64,77,75,60,89,72,52,74,95,41,45,65,61,30,51,53,45,43,60,78,42,44,66,63,52,50,52,50,50,52,56,55,73,68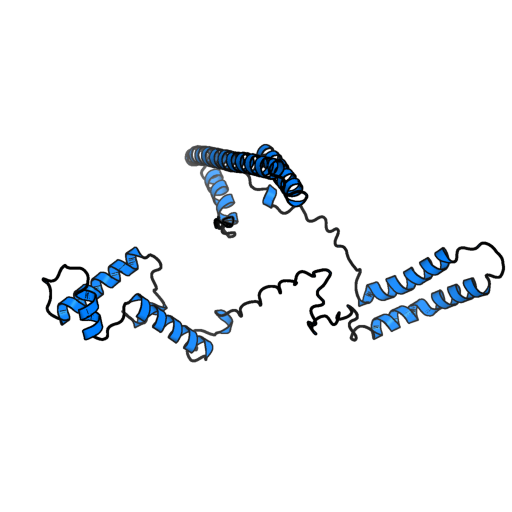,63,81,71,91,89,75,64,58,68,56,54,50,50,55,50,51,48,53,55,48,56,27,44,29,75,70,70,47,77,88,66,79,72,78,61,77,68,68,76,64,70,79,74,68,44,90,49,64,47,72,66,45,50,54,32,47,52,50,25,53,51,29,46,52,50,26,72,74,43,81,47,69,70,34,51,51,49,29,51,51,30,46,51,54,29,52,54,44,47,54,50,38,45,51,52,41,52,54,50,51,53,51,50,46,59,51,26,63,74,76,35,64,67,61,33,50,52,56,54,50,64,53,60,74,52,58,84,59,75,79,73,82,66,83,84,79,84,126

Sequence (279 aa):
MEYGATIWNLYLKGDIEKLEKIQNRAIRFIKKDYKSRNPGPITSMRKDLETDPLEERRTSLRLILMYKVVEGLVPSLPPNSFLKYAKTKSQIKPKQYQDHQTTNLVNRHVSKWKMSRSDKFVENLNMKEENIKDLCNEVDNCSSEEHDIDGILSKLENIFSEAAIKPFGKSGRNNEQKEKSDRNNEIWFTKLCDEKRKKFHNAKKKYNKDKSSANRESLRFARKSYKKELSRSFANHQLNLEKELRQTSRNNTKEFWNILNKFSKKTKKRYTYTNRYTL